Protein AF-A0A6D1PYV7-F1 (afdb_monomer_lite)

Structure (mmCIF, N/CA/C/O backbone):
data_AF-A0A6D1PYV7-F1
#
_entry.id   AF-A0A6D1PYV7-F1
#
loop_
_atom_site.group_PDB
_atom_site.id
_atom_site.type_symbol
_atom_site.label_atom_id
_atom_site.label_alt_id
_atom_site.label_comp_id
_atom_site.label_asym_id
_atom_site.label_entity_id
_atom_site.label_seq_id
_atom_site.pdbx_PDB_ins_code
_atom_site.Cartn_x
_atom_site.Cartn_y
_atom_site.Cartn_z
_atom_site.occupancy
_atom_site.B_iso_or_equiv
_atom_site.auth_seq_id
_atom_site.auth_comp_id
_atom_site.auth_asym_id
_atom_site.auth_atom_id
_atom_site.pdbx_PDB_model_num
ATOM 1 N N . ASN A 1 1 ? -12.951 8.927 12.258 1.00 69.62 1 ASN A N 1
ATOM 2 C CA . ASN A 1 1 ? -12.348 8.996 10.903 1.00 69.62 1 ASN A CA 1
ATOM 3 C C . ASN A 1 1 ? -11.012 9.719 10.896 1.00 69.62 1 ASN A C 1
ATOM 5 O O . ASN A 1 1 ? -10.090 9.164 10.317 1.00 69.62 1 ASN A O 1
ATOM 9 N N . LEU A 1 2 ? -10.877 10.864 11.581 1.00 79.19 2 LEU A N 1
ATOM 10 C CA . LEU A 1 2 ? -9.608 11.596 11.689 1.00 79.19 2 LEU A CA 1
ATOM 11 C C . LEU A 1 2 ? -8.438 10.719 12.181 1.00 79.19 2 LEU A C 1
ATOM 13 O O . LEU A 1 2 ? -7.394 10.691 11.543 1.00 79.19 2 LEU A O 1
ATOM 17 N N . ASP A 1 3 ? -8.637 9.910 13.226 1.00 90.19 3 ASP A N 1
ATOM 18 C CA . ASP A 1 3 ? -7.574 9.032 13.749 1.00 90.19 3 ASP A CA 1
ATOM 19 C C . ASP A 1 3 ? -7.070 8.007 12.726 1.00 90.19 3 ASP A C 1
ATOM 21 O O . ASP A 1 3 ? -5.877 7.719 12.666 1.00 90.19 3 ASP A O 1
ATOM 25 N N . ARG A 1 4 ? -7.966 7.478 11.879 1.00 93.56 4 ARG A N 1
ATOM 26 C CA . ARG A 1 4 ? -7.588 6.539 10.811 1.00 93.56 4 ARG A CA 1
ATOM 27 C C . ARG A 1 4 ? -6.758 7.235 9.743 1.00 93.56 4 ARG A C 1
ATOM 29 O O . ARG A 1 4 ? -5.776 6.675 9.277 1.00 93.56 4 ARG A O 1
ATOM 36 N N . GLU A 1 5 ? -7.126 8.456 9.378 1.00 94.81 5 GLU A N 1
ATOM 37 C CA . GLU A 1 5 ? -6.372 9.258 8.417 1.00 94.81 5 GLU A CA 1
ATOM 38 C C . GLU A 1 5 ? -4.977 9.610 8.948 1.00 94.81 5 GLU A C 1
ATOM 40 O O . GLU A 1 5 ? -3.978 9.433 8.248 1.00 94.81 5 GLU A O 1
ATOM 45 N N . ILE A 1 6 ? -4.889 10.006 10.222 1.00 94.94 6 ILE A N 1
ATOM 46 C CA . ILE A 1 6 ? -3.615 10.241 10.912 1.00 94.94 6 ILE A CA 1
ATOM 47 C C . ILE A 1 6 ? -2.780 8.957 10.943 1.00 94.94 6 ILE A C 1
ATOM 49 O O . ILE A 1 6 ? -1.589 9.001 10.644 1.00 94.94 6 ILE A O 1
ATOM 53 N N . TYR A 1 7 ? -3.384 7.808 11.250 1.00 95.44 7 TYR A N 1
ATOM 54 C CA . TYR A 1 7 ? -2.684 6.526 11.238 1.00 95.44 7 TYR A CA 1
ATOM 55 C C . TYR A 1 7 ? -2.119 6.199 9.848 1.00 95.44 7 TYR A C 1
ATOM 57 O O . TYR A 1 7 ? -0.911 6.013 9.709 1.00 95.44 7 TYR A O 1
ATOM 65 N N . LEU A 1 8 ? -2.964 6.219 8.812 1.00 96.81 8 LEU A N 1
ATOM 66 C CA . LEU A 1 8 ? -2.571 5.914 7.433 1.00 96.81 8 LEU A CA 1
ATOM 67 C C . LEU A 1 8 ? -1.486 6.869 6.918 1.00 96.81 8 LEU A C 1
ATOM 69 O O . LEU A 1 8 ? -0.508 6.434 6.312 1.00 96.81 8 LEU A O 1
ATOM 73 N N . SER A 1 9 ? -1.596 8.167 7.216 1.00 95.81 9 SER A N 1
ATOM 74 C CA . SER A 1 9 ? -0.576 9.149 6.826 1.00 95.81 9 SER A CA 1
ATOM 75 C C . SER A 1 9 ? 0.790 8.895 7.481 1.00 95.81 9 SER A C 1
ATOM 77 O O . SER A 1 9 ? 1.820 9.246 6.896 1.00 95.81 9 SER A O 1
ATOM 79 N N . ARG A 1 10 ? 0.824 8.227 8.643 1.00 95.00 10 ARG A N 1
ATOM 80 C CA . ARG A 1 10 ? 2.047 7.845 9.368 1.00 95.00 10 ARG A CA 1
ATOM 81 C C . ARG A 1 10 ? 2.614 6.485 8.960 1.00 95.00 10 ARG A C 1
ATOM 83 O O . ARG A 1 10 ? 3.786 6.232 9.232 1.00 95.00 10 ARG A O 1
ATOM 90 N N . CYS A 1 11 ? 1.851 5.628 8.281 1.00 95.94 11 CYS A N 1
ATOM 91 C CA . CYS A 1 11 ? 2.371 4.369 7.748 1.00 95.94 11 CYS A CA 1
ATOM 92 C C . CYS A 1 11 ? 3.508 4.638 6.745 1.00 95.94 11 CYS A C 1
ATOM 94 O O . CYS A 1 11 ? 3.403 5.519 5.886 1.00 95.94 11 CYS A O 1
ATOM 96 N N . LEU A 1 12 ? 4.606 3.887 6.864 1.00 93.69 12 LEU A N 1
ATOM 97 C CA . LEU A 1 12 ? 5.808 4.043 6.028 1.00 93.69 12 LEU A CA 1
ATOM 98 C C . LEU A 1 12 ? 5.903 3.014 4.896 1.00 93.69 12 LEU A C 1
ATOM 100 O O . LEU A 1 12 ? 6.667 3.202 3.959 1.00 93.69 12 LEU A O 1
ATOM 104 N N . SER A 1 13 ? 5.140 1.933 4.998 1.00 94.75 13 SER A N 1
ATOM 105 C CA . SER A 1 13 ? 5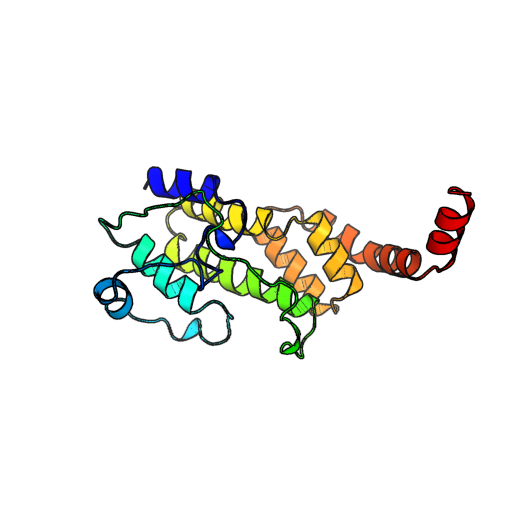.171 0.781 4.103 1.00 94.75 13 SER A CA 1
ATOM 106 C C . SER A 1 13 ? 3.801 0.116 4.108 1.00 94.75 13 SER A C 1
ATOM 108 O O . SER A 1 13 ? 3.008 0.330 5.037 1.00 94.75 13 SER A O 1
ATOM 110 N N . ILE A 1 14 ? 3.538 -0.762 3.139 1.00 95.56 14 ILE A N 1
ATOM 111 C CA . ILE A 1 14 ? 2.311 -1.575 3.167 1.00 95.56 14 ILE A CA 1
ATOM 112 C C . ILE A 1 14 ? 2.266 -2.510 4.391 1.00 95.56 14 ILE A C 1
ATOM 114 O O . ILE A 1 14 ? 1.217 -3.048 4.748 1.00 95.56 14 ILE A O 1
ATOM 118 N N . GLY A 1 15 ? 3.392 -2.706 5.089 1.00 93.38 15 GLY A N 1
ATOM 119 C CA . GLY A 1 15 ? 3.456 -3.374 6.396 1.00 93.38 15 GLY A CA 1
ATOM 120 C C . GLY A 1 15 ? 2.593 -2.684 7.451 1.00 93.38 15 GLY A C 1
ATOM 121 O O . GLY A 1 15 ? 1.893 -3.351 8.208 1.00 93.38 15 GLY A O 1
ATOM 122 N N . GLY A 1 16 ? 2.562 -1.348 7.434 1.00 93.69 16 GLY A N 1
ATOM 123 C CA . GLY A 1 16 ? 1.715 -0.537 8.314 1.00 93.69 16 GLY A CA 1
ATOM 124 C C . GLY A 1 16 ? 0.221 -0.619 7.993 1.00 93.69 16 GLY A C 1
ATOM 125 O O . GLY A 1 16 ? -0.589 -0.125 8.759 1.00 93.69 16 GLY A O 1
ATOM 126 N N . VAL A 1 17 ? -0.149 -1.251 6.883 1.00 96.38 17 VAL A N 1
ATOM 127 C CA . VAL A 1 17 ? -1.535 -1.564 6.506 1.00 96.38 17 VAL A CA 1
ATOM 128 C C . VAL A 1 17 ? -1.681 -3.073 6.325 1.00 96.38 17 VAL A C 1
ATOM 130 O O . VAL A 1 17 ? -2.229 -3.568 5.343 1.00 96.38 17 VAL A O 1
ATOM 133 N N . PHE A 1 18 ? -1.142 -3.797 7.308 1.00 95.94 18 PHE A N 1
ATOM 134 C CA . PHE A 1 18 ? -1.401 -5.209 7.588 1.00 95.94 18 PHE A CA 1
ATOM 135 C C . PHE A 1 18 ? -0.904 -6.219 6.540 1.00 95.94 18 PHE A C 1
ATOM 137 O O . PHE A 1 18 ? -1.298 -7.381 6.588 1.00 95.94 18 PHE A O 1
ATOM 144 N N . SER A 1 19 ? -0.002 -5.837 5.624 1.00 94.44 19 SER A N 1
ATOM 145 C CA . SER A 1 19 ? 0.564 -6.799 4.654 1.00 94.44 19 SER A CA 1
ATOM 146 C C . SER A 1 19 ? 1.380 -7.919 5.302 1.00 94.44 19 SER A C 1
ATOM 148 O O . SER A 1 19 ? 1.404 -9.030 4.773 1.00 94.44 19 SER A O 1
ATOM 150 N N . TYR A 1 20 ? 2.032 -7.661 6.439 1.00 91.94 20 TYR A N 1
ATOM 151 C CA . TYR A 1 20 ? 2.881 -8.639 7.112 1.00 91.94 20 TYR A CA 1
ATOM 152 C C . TYR A 1 20 ? 2.098 -9.404 8.181 1.00 91.94 20 TYR A C 1
ATOM 154 O O . TYR A 1 20 ? 1.932 -8.934 9.303 1.00 91.94 20 TYR A O 1
ATOM 162 N N . LEU A 1 21 ? 1.616 -10.597 7.820 1.00 89.69 21 LEU A N 1
ATOM 163 C CA . LEU A 1 21 ? 0.715 -11.399 8.654 1.00 89.69 21 LEU A CA 1
ATOM 164 C C . LEU A 1 21 ? 1.310 -11.740 10.032 1.00 89.69 21 LEU A C 1
ATOM 166 O O . LEU A 1 21 ? 0.603 -11.702 11.034 1.00 89.69 21 LEU A O 1
ATOM 170 N N . SER A 1 22 ? 2.614 -12.016 10.099 1.00 89.06 22 SER A N 1
ATOM 171 C CA . SER A 1 22 ? 3.280 -12.488 11.321 1.00 89.06 22 SER A CA 1
ATOM 172 C C . SER A 1 22 ? 3.387 -11.445 12.439 1.00 89.06 22 SER A C 1
ATOM 174 O O . SER A 1 22 ? 3.790 -11.798 13.543 1.00 89.06 22 SER A O 1
ATOM 176 N N . SER A 1 23 ? 3.066 -10.171 12.186 1.00 90.44 23 SER A N 1
ATOM 177 C CA . SER A 1 23 ? 3.068 -9.113 13.211 1.00 90.44 23 SER A CA 1
ATOM 178 C C . SER A 1 23 ? 1.671 -8.710 13.689 1.00 90.44 23 SER A C 1
ATOM 180 O O . SER A 1 23 ? 1.533 -7.691 14.364 1.00 90.44 23 SER A O 1
ATOM 182 N N . LEU A 1 24 ? 0.626 -9.445 13.300 1.00 94.19 24 LEU A N 1
ATOM 183 C CA . LEU A 1 24 ? -0.762 -9.071 13.558 1.00 94.19 24 LEU A CA 1
ATOM 184 C C . LEU A 1 24 ? -1.364 -9.912 14.678 1.00 94.19 24 LEU A C 1
ATOM 186 O O . LEU A 1 24 ? -1.228 -11.131 14.708 1.00 94.19 24 LEU A O 1
ATOM 190 N N . ILE A 1 25 ? -2.082 -9.240 15.574 1.00 95.19 25 ILE A N 1
ATOM 191 C CA . ILE A 1 25 ? -2.908 -9.869 16.601 1.00 95.19 25 ILE A CA 1
ATOM 192 C C . ILE A 1 25 ? -4.308 -9.288 16.454 1.00 95.19 25 ILE A C 1
ATOM 194 O O . ILE A 1 25 ? -4.495 -8.072 16.446 1.00 95.19 25 ILE A O 1
ATOM 198 N N . VAL A 1 26 ? -5.295 -10.166 16.325 1.00 96.12 26 VAL A N 1
ATOM 199 C CA . VAL A 1 26 ? -6.697 -9.808 16.122 1.00 96.12 26 VAL A CA 1
ATOM 200 C C . VAL A 1 26 ? -7.568 -10.739 16.949 1.00 96.12 26 VAL A C 1
ATOM 202 O O . VAL A 1 26 ? -7.256 -11.916 17.125 1.00 96.12 26 VAL A O 1
ATOM 205 N N . LYS A 1 27 ? -8.669 -10.212 17.485 1.00 96.69 27 LYS A N 1
ATOM 206 C CA . LYS A 1 27 ? -9.654 -11.044 18.176 1.00 96.69 27 LYS A CA 1
ATOM 207 C C . LYS A 1 27 ? -10.301 -11.990 17.165 1.00 96.69 27 LYS A C 1
ATOM 209 O O . LYS A 1 27 ? -10.856 -11.520 16.174 1.00 96.69 27 LYS A O 1
ATOM 214 N N . LYS A 1 28 ? -10.285 -13.297 17.446 1.00 96.75 28 LYS A N 1
ATOM 215 C CA . LYS A 1 28 ? -10.864 -14.332 16.571 1.00 96.75 28 LYS A CA 1
ATOM 216 C C . LYS A 1 28 ? -12.316 -14.029 16.190 1.00 96.75 28 LYS A C 1
ATOM 218 O O . LYS A 1 28 ? -12.650 -14.060 15.018 1.00 96.75 28 LYS A O 1
ATOM 223 N N . GLU A 1 29 ? -13.139 -13.624 17.156 1.00 97.00 29 GLU A N 1
ATOM 224 C CA . GLU A 1 29 ? -14.543 -13.244 16.924 1.00 97.00 29 GLU A CA 1
ATOM 225 C C . GLU A 1 29 ? -14.712 -12.133 15.872 1.00 97.00 29 GLU A C 1
ATOM 227 O O . GLU A 1 29 ? -15.683 -12.126 15.128 1.00 97.00 29 GLU A O 1
ATOM 232 N N . ARG A 1 30 ? -13.760 -11.191 15.788 1.00 96.56 30 ARG A N 1
ATOM 233 C CA . ARG A 1 30 ? -13.796 -10.093 14.814 1.00 96.56 30 ARG A CA 1
ATOM 234 C C . ARG A 1 30 ? -13.326 -10.545 13.444 1.00 96.56 30 ARG A C 1
ATOM 236 O O . ARG A 1 30 ? -13.837 -10.036 12.460 1.00 96.56 30 ARG A O 1
ATOM 243 N N . TRP A 1 31 ? -12.364 -11.462 13.399 1.00 96.44 31 TRP A N 1
ATOM 244 C CA . TRP A 1 31 ? -11.890 -12.071 12.162 1.00 96.44 31 TRP A CA 1
ATOM 245 C C . TRP A 1 31 ? -12.982 -12.930 11.520 1.00 96.44 31 TRP A C 1
ATOM 247 O O . TRP A 1 31 ? -13.305 -12.733 10.354 1.00 96.44 31 TRP A O 1
ATOM 257 N N . ASP A 1 32 ? -13.594 -13.821 12.302 1.00 96.81 32 ASP A N 1
ATOM 258 C CA . ASP A 1 32 ? -14.626 -14.754 11.833 1.00 96.81 32 ASP A CA 1
ATOM 259 C C . ASP A 1 32 ? -15.933 -14.049 11.436 1.00 96.81 32 ASP A C 1
ATOM 261 O O . ASP A 1 32 ? -16.723 -14.597 10.675 1.00 96.81 32 ASP A O 1
ATOM 265 N N . ALA A 1 33 ? -16.172 -12.835 11.943 1.00 96.56 33 ALA A N 1
ATOM 266 C CA . ALA A 1 33 ? -17.343 -12.032 11.598 1.00 96.56 33 ALA A CA 1
ATOM 267 C C . ALA A 1 33 ? -17.227 -11.305 10.245 1.00 96.56 33 ALA A C 1
ATOM 269 O O . ALA A 1 33 ? -18.201 -10.688 9.811 1.00 96.56 33 ALA A O 1
ATOM 270 N N . ILE A 1 34 ? -16.057 -11.313 9.596 1.00 97.44 34 ILE A N 1
ATOM 271 C CA . ILE A 1 34 ? -15.886 -10.677 8.287 1.00 97.44 34 ILE A CA 1
ATOM 272 C C . ILE A 1 34 ? -16.398 -11.607 7.190 1.00 97.44 34 ILE A C 1
ATOM 274 O O . ILE A 1 34 ? -15.887 -12.712 7.021 1.00 97.44 34 ILE A O 1
ATOM 278 N N . ASP A 1 35 ? -17.346 -11.115 6.395 1.00 96.75 35 ASP A N 1
ATOM 279 C CA . ASP A 1 35 ? -17.722 -11.763 5.142 1.00 96.75 35 ASP A CA 1
ATOM 280 C C . ASP A 1 35 ? -16.605 -11.575 4.107 1.00 96.75 35 ASP A C 1
ATOM 282 O O . ASP A 1 35 ? -16.219 -10.448 3.772 1.00 96.75 35 ASP A O 1
ATOM 286 N N . PHE A 1 36 ? -16.016 -12.681 3.659 1.00 97.19 36 PHE A N 1
ATOM 287 C CA . PHE A 1 36 ? -14.823 -12.646 2.826 1.00 97.19 36 PHE A CA 1
ATOM 288 C C . PHE A 1 36 ? -15.172 -12.466 1.346 1.00 97.19 36 PHE A C 1
ATOM 290 O O . PHE A 1 36 ? -15.786 -13.334 0.727 1.00 97.19 36 PHE A O 1
ATOM 297 N N . ASP A 1 37 ? -14.683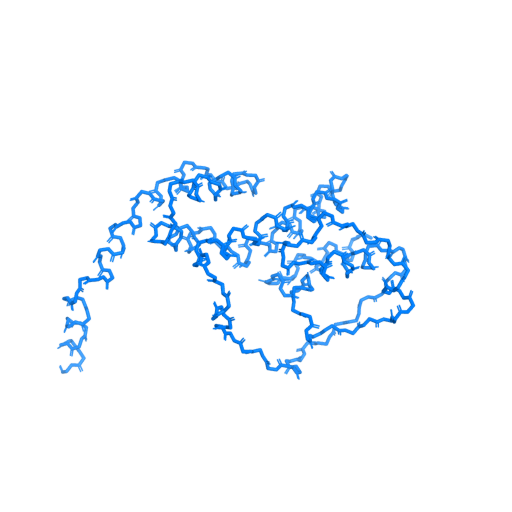 -11.383 0.740 1.00 96.81 37 ASP A N 1
ATOM 298 C CA . ASP A 1 37 ? -14.768 -11.186 -0.705 1.00 96.81 37 ASP A CA 1
ATOM 299 C C . ASP A 1 37 ? -13.774 -12.114 -1.429 1.00 96.81 37 ASP A C 1
ATOM 301 O O . ASP A 1 37 ? -12.562 -11.874 -1.485 1.00 96.81 37 ASP A O 1
ATOM 305 N N . ALA A 1 38 ? -14.315 -13.174 -2.035 1.00 96.75 38 ALA A N 1
ATOM 306 C CA . ALA A 1 38 ? -13.555 -14.169 -2.785 1.00 96.75 38 ALA A CA 1
ATOM 307 C C . ALA A 1 38 ? -12.739 -13.581 -3.953 1.00 96.75 38 ALA A C 1
ATOM 309 O O . ALA A 1 38 ? -11.777 -14.212 -4.396 1.00 96.75 38 ALA A O 1
ATOM 310 N N . SER A 1 39 ? -13.039 -12.364 -4.425 1.00 96.38 39 SER A N 1
ATOM 311 C CA . SER A 1 39 ? -12.237 -11.690 -5.455 1.00 96.38 39 SER A CA 1
ATOM 312 C C . SER A 1 39 ? -10.822 -11.313 -4.990 1.00 96.38 39 SER A C 1
ATOM 314 O O . SER A 1 39 ? -9.967 -10.993 -5.817 1.00 96.38 39 SER A O 1
ATOM 316 N N . TYR A 1 40 ? -10.532 -11.395 -3.686 1.00 95.44 40 TYR A N 1
ATOM 317 C CA . TYR A 1 40 ? -9.180 -11.234 -3.146 1.00 95.44 40 TYR A CA 1
ATOM 318 C C . TYR A 1 40 ? -8.324 -12.505 -3.203 1.00 95.44 40 TYR A C 1
ATOM 320 O O . TYR A 1 40 ? -7.112 -12.440 -2.957 1.00 95.44 40 TYR A O 1
ATOM 328 N N . ILE A 1 41 ? -8.897 -13.656 -3.558 1.00 93.75 41 ILE A N 1
ATOM 329 C CA . ILE A 1 41 ? -8.126 -14.881 -3.787 1.00 93.75 41 ILE A CA 1
ATOM 330 C C . ILE A 1 41 ? -7.166 -14.654 -4.965 1.00 93.75 41 ILE A C 1
ATOM 332 O O . ILE A 1 41 ? -7.544 -14.157 -6.021 1.00 93.75 41 ILE A O 1
ATOM 336 N N . GLY A 1 42 ? -5.889 -14.999 -4.775 1.00 87.31 42 GLY A N 1
ATOM 337 C CA . GLY A 1 42 ? -4.847 -14.823 -5.796 1.00 87.31 42 GLY A CA 1
ATOM 338 C C . GLY A 1 42 ? -4.223 -13.423 -5.860 1.00 87.31 42 GLY A C 1
ATOM 339 O O . GLY A 1 42 ? -3.300 -13.211 -6.643 1.00 87.31 42 GLY A O 1
ATOM 340 N N . THR A 1 43 ? -4.658 -12.485 -5.011 1.00 89.94 43 THR A N 1
ATOM 341 C CA . THR A 1 43 ? -4.040 -11.148 -4.893 1.00 89.94 43 THR A CA 1
ATOM 342 C C . THR A 1 43 ? -2.780 -11.123 -4.026 1.00 89.94 43 THR A C 1
ATOM 344 O O . THR A 1 43 ? -2.159 -10.076 -3.906 1.00 89.94 43 THR A O 1
ATOM 347 N N . SER A 1 44 ? -2.424 -12.237 -3.378 1.00 91.44 44 SER A N 1
ATOM 348 C CA . SER A 1 44 ? -1.418 -12.319 -2.299 1.00 91.44 44 SER A CA 1
ATOM 349 C C . SER A 1 44 ? -1.760 -11.534 -1.023 1.00 91.44 44 SER A C 1
ATOM 351 O O . SER A 1 44 ? -1.003 -11.592 -0.056 1.00 91.44 44 SER A O 1
ATOM 353 N N . TYR A 1 45 ? -2.911 -10.854 -0.983 1.00 95.31 45 TYR A N 1
ATOM 354 C CA . TYR A 1 45 ? -3.346 -10.026 0.143 1.00 95.31 45 TYR A CA 1
ATOM 355 C C . TYR A 1 45 ? -4.770 -10.330 0.667 1.00 95.31 45 TYR A C 1
ATOM 357 O O . TYR A 1 45 ? -5.448 -9.403 1.118 1.00 95.31 45 TYR A O 1
ATOM 365 N N . PRO A 1 46 ? -5.256 -11.593 0.681 1.00 95.94 46 PRO A N 1
ATOM 366 C CA . PRO A 1 46 ? -6.587 -11.895 1.216 1.00 95.94 46 PRO A CA 1
ATOM 367 C C . PRO A 1 46 ? -6.705 -11.581 2.716 1.00 95.94 46 PRO A C 1
ATOM 369 O O . PRO A 1 46 ? -7.734 -11.086 3.167 1.00 95.94 46 PRO A O 1
ATOM 372 N N . HIS A 1 47 ? -5.637 -11.775 3.496 1.00 96.44 47 HIS A N 1
ATOM 373 C CA . HIS A 1 47 ? -5.615 -11.412 4.918 1.00 96.44 47 HIS A CA 1
ATOM 374 C C . HIS A 1 47 ? -5.682 -9.900 5.140 1.00 96.44 47 HIS A C 1
ATOM 376 O O . HIS A 1 47 ? -6.265 -9.454 6.125 1.00 96.44 47 HIS A O 1
ATOM 382 N N . VAL A 1 48 ? -5.122 -9.100 4.226 1.00 97.56 48 VAL A N 1
ATOM 383 C CA . VAL A 1 48 ? -5.186 -7.635 4.317 1.00 97.56 48 VAL A CA 1
ATOM 384 C C . VAL A 1 48 ? -6.621 -7.162 4.167 1.00 97.56 48 VAL A C 1
ATOM 386 O O . VAL A 1 48 ? -7.040 -6.297 4.927 1.00 97.56 48 VAL A O 1
ATOM 389 N N . PHE A 1 49 ? -7.392 -7.749 3.246 1.00 98.06 49 PHE A N 1
ATOM 390 C CA . PHE A 1 49 ? -8.816 -7.443 3.118 1.00 98.06 49 PHE A CA 1
ATOM 391 C C . PHE A 1 49 ? -9.564 -7.678 4.437 1.00 98.06 49 PHE A C 1
ATOM 393 O O . PHE A 1 49 ? -10.285 -6.792 4.899 1.00 98.06 49 PHE A O 1
ATOM 400 N N . ILE A 1 50 ? -9.342 -8.827 5.083 1.00 97.62 50 ILE A N 1
ATOM 401 C CA . ILE A 1 50 ? -9.987 -9.153 6.363 1.00 97.62 50 ILE A CA 1
ATOM 402 C C . ILE A 1 50 ? -9.591 -8.129 7.432 1.00 97.62 50 ILE A C 1
ATOM 404 O O . ILE A 1 50 ? -10.449 -7.521 8.070 1.00 97.62 50 ILE A O 1
ATOM 408 N N . MET A 1 51 ? -8.293 -7.860 7.581 1.00 97.62 51 MET A N 1
ATOM 409 C CA . MET A 1 51 ? -7.785 -6.917 8.581 1.00 97.62 51 MET A CA 1
ATOM 410 C C . MET A 1 51 ? -8.260 -5.484 8.345 1.00 97.62 51 MET A C 1
ATOM 412 O O . MET A 1 51 ? -8.611 -4.789 9.297 1.00 97.62 51 MET A O 1
ATOM 416 N N . MET A 1 52 ? -8.325 -5.043 7.088 1.00 97.56 52 MET A N 1
ATOM 417 C CA . MET A 1 52 ? -8.875 -3.737 6.731 1.00 97.56 52 MET A CA 1
ATOM 418 C C . MET A 1 52 ? -10.386 -3.673 6.983 1.00 97.56 52 MET A C 1
ATOM 420 O O . MET A 1 52 ? -10.874 -2.637 7.432 1.00 97.56 52 MET A O 1
ATOM 424 N N . SER A 1 53 ? -11.124 -4.766 6.782 1.00 97.56 53 SER A N 1
ATOM 425 C CA . SER A 1 53 ? -12.552 -4.848 7.127 1.00 97.56 53 SER A CA 1
ATOM 426 C C . SER A 1 53 ? -12.770 -4.705 8.635 1.00 97.56 53 SER A C 1
ATOM 428 O O . SER A 1 53 ? -13.580 -3.884 9.077 1.00 97.56 53 SER A O 1
ATOM 430 N N . VAL A 1 54 ? -11.967 -5.406 9.445 1.00 97.12 54 VAL A N 1
ATOM 431 C CA . VAL A 1 54 ? -11.965 -5.245 10.908 1.00 97.12 54 VAL A CA 1
ATOM 432 C C . VAL A 1 54 ? -11.614 -3.804 11.289 1.00 97.12 54 VAL A C 1
ATOM 434 O O . VAL A 1 54 ? -12.359 -3.164 12.029 1.00 97.12 54 VAL A O 1
ATOM 437 N N . PHE A 1 55 ? -10.528 -3.253 10.738 1.00 96.19 55 PHE A N 1
ATOM 438 C CA . PHE A 1 55 ? -10.053 -1.895 11.029 1.00 96.19 55 PHE A CA 1
ATOM 439 C C . PHE A 1 55 ? -11.096 -0.811 10.724 1.00 96.19 55 PHE A C 1
ATOM 441 O O . PHE A 1 55 ? -11.207 0.182 11.455 1.00 96.19 55 PHE A O 1
ATOM 448 N N . ASN A 1 56 ? -11.882 -0.993 9.661 1.00 95.12 56 ASN A N 1
ATOM 449 C CA . ASN A 1 56 ? -12.925 -0.054 9.255 1.00 95.12 56 ASN A CA 1
ATOM 450 C C . ASN A 1 56 ? -14.260 -0.250 9.994 1.00 95.12 56 ASN A C 1
ATOM 452 O O . ASN A 1 56 ? -15.124 0.625 9.912 1.00 95.12 56 ASN A O 1
ATOM 456 N N . THR A 1 57 ? -14.416 -1.313 10.787 1.00 94.56 57 THR A N 1
ATOM 457 C CA . THR A 1 57 ? -15.617 -1.531 11.606 1.00 94.56 57 THR A CA 1
ATOM 458 C C . THR A 1 57 ? -15.760 -0.432 12.680 1.00 94.56 57 THR A C 1
ATOM 460 O O . THR A 1 57 ? -14.760 -0.021 13.289 1.00 94.56 57 THR A O 1
ATOM 463 N N . PRO A 1 58 ? -16.974 0.088 12.948 1.00 91.38 58 PRO A N 1
ATOM 464 C CA . PRO A 1 58 ? -17.210 1.028 14.044 1.00 91.38 58 PRO A CA 1
ATOM 465 C C . PRO A 1 58 ? -16.738 0.485 15.402 1.00 91.38 58 PRO A C 1
ATOM 467 O O . PRO A 1 58 ? -16.910 -0.693 15.713 1.00 91.38 58 PRO A O 1
ATOM 470 N N . GLY A 1 59 ? -16.112 1.345 16.210 1.00 90.50 59 GLY A N 1
ATOM 471 C CA . GLY A 1 59 ? -15.588 0.968 17.528 1.00 90.50 59 GLY A CA 1
ATOM 472 C C . GLY A 1 59 ? -14.337 0.079 17.506 1.00 90.50 59 GLY A C 1
ATOM 473 O O . GLY A 1 59 ? -13.902 -0.367 18.564 1.00 90.50 59 GLY A O 1
ATOM 474 N N . CYS A 1 60 ? -13.741 -0.190 16.337 1.00 93.75 60 CYS A N 1
ATOM 475 C CA . CYS A 1 60 ? -12.444 -0.857 16.277 1.00 93.75 60 CYS A CA 1
ATOM 476 C C . CYS A 1 60 ? -11.360 0.029 16.910 1.00 93.75 60 CYS A C 1
ATOM 478 O O . CYS A 1 60 ? -11.172 1.176 16.500 1.00 93.75 60 CYS A O 1
ATOM 480 N N . LEU A 1 61 ? -10.616 -0.531 17.864 1.00 93.50 61 LEU A N 1
ATOM 481 C CA . LEU A 1 61 ? -9.437 0.088 18.461 1.00 93.50 61 LEU A CA 1
ATOM 482 C C . LEU A 1 61 ? -8.185 -0.598 17.922 1.00 93.50 61 LEU A C 1
ATOM 484 O O . LEU A 1 61 ? -8.078 -1.824 17.956 1.00 93.50 61 LEU A O 1
ATOM 488 N N . LEU A 1 62 ? -7.241 0.200 17.428 1.00 94.06 62 LEU A N 1
ATOM 489 C CA . LEU A 1 62 ? -5.951 -0.283 16.959 1.00 94.06 62 LEU A CA 1
ATOM 490 C C . LEU A 1 62 ? -4.881 0.029 18.004 1.00 94.06 62 LEU A C 1
ATOM 492 O O . LEU A 1 62 ? -4.604 1.192 18.289 1.00 94.06 62 LEU A O 1
ATOM 496 N N . HIS A 1 63 ? -4.251 -1.017 18.529 1.00 93.44 63 HIS A N 1
ATOM 497 C CA . HIS A 1 63 ? -3.098 -0.896 19.413 1.00 93.44 63 HIS A CA 1
ATOM 498 C C . HIS A 1 63 ? -1.824 -1.171 18.617 1.00 93.44 63 HIS A C 1
ATOM 500 O O . HIS A 1 63 ? -1.710 -2.200 17.954 1.00 93.44 63 HIS A O 1
ATOM 506 N N . TYR A 1 64 ? -0.866 -0.248 18.682 1.00 91.00 64 TYR A N 1
ATOM 507 C CA . TYR A 1 64 ? 0.411 -0.350 17.982 1.00 91.00 64 TYR A CA 1
ATOM 508 C C . TYR A 1 64 ? 1.561 -0.459 18.981 1.00 91.00 64 TYR A C 1
ATOM 510 O O . TYR A 1 64 ? 1.695 0.371 19.879 1.00 91.00 64 TYR A O 1
ATOM 518 N N . ILE A 1 65 ? 2.410 -1.470 18.796 1.00 92.50 65 ILE A N 1
ATOM 519 C CA . ILE A 1 65 ? 3.651 -1.636 19.550 1.00 92.50 65 ILE A CA 1
ATOM 520 C C . ILE A 1 65 ? 4.803 -1.185 18.653 1.00 92.50 65 ILE A C 1
ATOM 522 O O . ILE A 1 65 ? 5.114 -1.835 17.660 1.00 92.50 65 ILE A O 1
ATOM 526 N N . SER A 1 66 ? 5.476 -0.095 19.023 1.00 90.75 66 SER A N 1
ATOM 527 C CA . SER A 1 66 ? 6.589 0.495 18.262 1.00 90.75 66 SER A CA 1
ATOM 528 C C . SER A 1 66 ? 7.927 -0.245 18.408 1.00 90.75 66 SER A C 1
ATOM 530 O O . SER A 1 66 ? 8.990 0.347 18.231 1.00 90.75 66 SER A O 1
ATOM 532 N N . LYS A 1 67 ? 7.891 -1.541 18.739 1.00 91.62 67 LYS A N 1
ATOM 533 C CA . LYS A 1 67 ? 9.077 -2.385 18.925 1.00 91.62 67 LYS A CA 1
ATOM 534 C C . LYS A 1 67 ? 9.128 -3.460 17.835 1.00 91.62 67 LYS A C 1
ATOM 536 O O . LYS A 1 67 ? 8.098 -4.075 17.558 1.00 91.62 67 LYS A O 1
ATOM 541 N N . PRO A 1 68 ? 10.301 -3.736 17.243 1.00 88.69 68 PRO A N 1
ATOM 542 C CA . PRO A 1 68 ? 10.459 -4.799 16.255 1.00 88.69 68 PRO A CA 1
ATOM 543 C C . PRO A 1 68 ? 10.463 -6.169 16.951 1.00 88.69 68 PRO A C 1
ATOM 545 O O . PRO A 1 68 ? 11.513 -6.734 17.233 1.00 88.69 68 PRO A O 1
ATOM 548 N N . LEU A 1 69 ? 9.277 -6.688 17.275 1.00 91.25 69 LEU A N 1
ATOM 549 C CA . LEU A 1 69 ? 9.129 -7.950 18.015 1.00 91.25 69 LEU A CA 1
ATOM 550 C C . LEU A 1 69 ? 9.322 -9.201 17.145 1.00 91.25 69 LEU A C 1
ATOM 552 O O . LEU A 1 69 ? 9.511 -10.291 17.674 1.00 91.25 69 LEU A O 1
ATOM 556 N N . VAL A 1 70 ? 9.256 -9.054 15.821 1.00 88.00 70 VAL A N 1
ATOM 557 C CA . VAL A 1 70 ? 9.336 -10.161 14.864 1.00 88.00 70 VAL A CA 1
ATOM 558 C C . VAL A 1 70 ? 10.404 -9.845 13.828 1.00 88.00 70 VAL A C 1
ATOM 560 O O . VAL A 1 70 ? 10.387 -8.779 13.213 1.00 88.00 70 VAL A O 1
ATOM 563 N N . ILE A 1 71 ? 11.317 -10.789 13.608 1.00 85.19 71 ILE A N 1
ATOM 564 C CA . ILE A 1 71 ? 12.322 -10.697 12.547 1.00 85.19 71 ILE A CA 1
ATOM 565 C C . ILE A 1 71 ? 11.665 -11.115 11.231 1.00 85.19 71 ILE A C 1
ATOM 567 O O . ILE A 1 71 ? 11.116 -12.210 11.119 1.00 85.19 71 ILE A O 1
ATOM 571 N N . CYS A 1 72 ? 11.725 -10.241 10.230 1.00 80.25 72 CYS A N 1
ATOM 572 C CA . CYS A 1 72 ? 11.271 -10.540 8.878 1.00 80.25 72 CYS A CA 1
ATOM 573 C C . CYS A 1 72 ? 12.448 -11.057 8.044 1.00 80.25 72 CYS A C 1
ATOM 575 O O . CYS A 1 72 ? 13.513 -10.437 8.015 1.00 80.25 72 CYS A O 1
ATOM 577 N N . ARG A 1 73 ? 12.261 -12.186 7.354 1.00 78.50 73 ARG A N 1
ATOM 578 C CA . ARG A 1 73 ? 13.207 -12.670 6.342 1.00 78.50 73 ARG A CA 1
ATOM 579 C C . ARG A 1 73 ? 12.710 -12.211 4.974 1.00 78.50 73 ARG A C 1
ATOM 581 O O . ARG A 1 73 ? 11.647 -12.642 4.533 1.00 78.50 73 ARG A O 1
ATOM 588 N N . GLY A 1 74 ? 13.466 -11.316 4.342 1.00 67.75 74 GLY A N 1
ATOM 589 C CA . GLY A 1 74 ? 13.245 -10.930 2.948 1.00 67.75 74 GLY A CA 1
ATOM 590 C C . GLY A 1 74 ? 13.600 -12.056 1.971 1.00 67.75 74 GLY A C 1
ATOM 591 O O . GLY A 1 74 ? 14.094 -13.106 2.377 1.00 67.75 74 GLY A O 1
ATOM 592 N N . ASP A 1 75 ? 13.350 -11.815 0.683 1.00 62.44 75 ASP A N 1
ATOM 593 C CA . ASP A 1 75 ? 13.783 -12.664 -0.440 1.00 62.44 75 ASP A CA 1
ATOM 594 C C . ASP A 1 75 ? 13.214 -14.094 -0.473 1.00 62.44 75 ASP A C 1
ATOM 596 O O . ASP A 1 75 ? 13.739 -14.966 -1.164 1.00 62.44 75 ASP A O 1
ATOM 6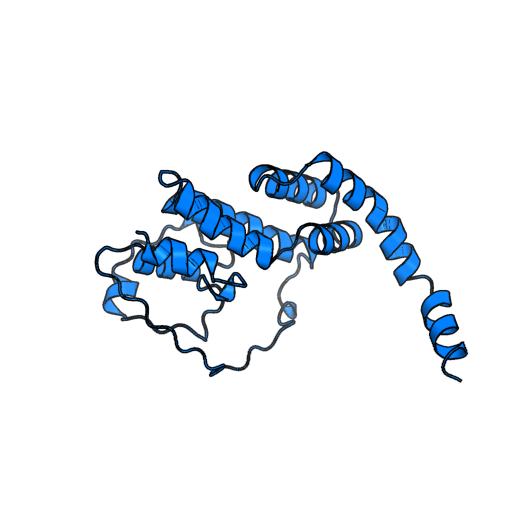00 N N . ASN A 1 76 ? 12.077 -14.336 0.187 1.00 60.19 76 ASN A N 1
ATOM 601 C CA . ASN A 1 76 ? 11.338 -15.602 0.075 1.00 60.19 76 ASN A CA 1
ATOM 602 C C . ASN A 1 76 ? 10.551 -15.736 -1.253 1.00 60.19 76 ASN A C 1
ATOM 604 O O . ASN A 1 76 ? 9.630 -16.544 -1.365 1.00 60.19 76 ASN A O 1
ATOM 608 N N . ASP A 1 77 ? 10.939 -14.969 -2.277 1.00 56.75 77 ASP A N 1
ATOM 609 C CA . ASP A 1 77 ? 10.378 -14.989 -3.636 1.00 56.75 77 ASP A CA 1
ATOM 610 C C . ASP A 1 77 ? 10.785 -16.256 -4.419 1.00 56.75 77 ASP A C 1
ATOM 612 O O . ASP A 1 77 ? 10.460 -16.404 -5.596 1.00 56.75 77 ASP A O 1
ATOM 616 N N . SER A 1 78 ? 11.454 -17.214 -3.767 1.00 50.09 78 SER A N 1
ATOM 617 C CA . SER A 1 78 ? 11.808 -18.535 -4.304 1.00 50.09 78 SER A CA 1
ATOM 618 C C . SER A 1 78 ? 10.604 -19.346 -4.808 1.00 50.09 78 SER A C 1
ATOM 620 O O . SER A 1 78 ? 10.785 -20.306 -5.555 1.00 50.09 78 SER A O 1
ATOM 622 N N . PHE A 1 79 ? 9.377 -18.940 -4.467 1.00 47.03 79 PHE A N 1
ATOM 623 C CA . PHE A 1 79 ? 8.134 -19.543 -4.956 1.00 47.03 79 PHE A CA 1
ATOM 624 C C . PHE A 1 79 ? 7.516 -18.828 -6.171 1.00 47.03 79 PHE A C 1
ATOM 626 O O . PHE A 1 79 ? 6.589 -19.361 -6.790 1.00 47.03 79 PHE A O 1
ATOM 633 N N . GLU A 1 80 ? 7.993 -17.640 -6.553 1.00 55.34 80 GLU A N 1
ATOM 634 C CA . GLU A 1 80 ? 7.318 -16.813 -7.554 1.00 55.34 80 GLU A CA 1
ATOM 635 C C . GLU A 1 80 ? 7.880 -17.025 -8.969 1.00 55.34 80 GLU A C 1
ATOM 637 O O . GLU A 1 80 ? 8.819 -16.377 -9.428 1.00 55.34 80 GLU A O 1
ATOM 642 N N . LYS A 1 81 ? 7.235 -17.923 -9.723 1.00 61.81 81 LYS A N 1
ATOM 643 C CA . LYS A 1 81 ? 7.603 -18.269 -11.112 1.00 61.81 81 LYS A CA 1
ATOM 644 C C . LYS A 1 81 ? 7.532 -17.098 -12.110 1.00 61.81 81 LYS A C 1
ATOM 646 O O . LYS A 1 81 ? 8.027 -17.231 -13.224 1.00 61.81 81 LYS A O 1
ATOM 651 N N . LYS A 1 82 ? 6.878 -15.983 -11.755 1.00 70.94 82 LYS A N 1
ATOM 652 C CA . LYS A 1 82 ? 6.575 -14.860 -12.669 1.00 70.94 82 LYS A CA 1
ATOM 653 C C . LYS A 1 82 ? 7.540 -13.671 -12.558 1.00 70.94 82 LYS A C 1
ATOM 655 O O . LYS A 1 82 ? 7.394 -12.707 -13.303 1.00 70.94 82 LYS A O 1
ATOM 660 N N . GLY A 1 83 ? 8.546 -13.756 -11.686 1.00 82.25 83 GLY A N 1
ATOM 661 C CA . GLY A 1 83 ? 9.646 -12.795 -11.618 1.00 82.25 83 GLY A CA 1
ATOM 662 C C . GLY A 1 83 ? 9.314 -11.449 -10.959 1.00 82.25 83 GLY A C 1
ATOM 663 O O . GLY A 1 83 ? 8.179 -11.126 -10.616 1.00 82.25 83 GLY A O 1
ATOM 664 N N . LYS A 1 84 ? 10.361 -10.631 -10.802 1.00 84.50 84 LYS A N 1
ATOM 665 C CA . LYS A 1 84 ? 10.361 -9.404 -9.987 1.00 84.50 84 LYS A CA 1
ATOM 666 C C . LYS A 1 84 ? 9.373 -8.324 -10.445 1.00 84.50 84 LYS A C 1
ATOM 668 O O . LYS A 1 84 ? 8.864 -7.576 -9.615 1.00 84.50 84 LYS A O 1
ATOM 673 N N . ALA A 1 85 ? 9.115 -8.213 -11.748 1.00 90.12 85 ALA A N 1
ATOM 674 C CA . ALA A 1 85 ? 8.177 -7.224 -12.275 1.00 90.12 85 ALA A CA 1
ATOM 675 C C . ALA A 1 85 ? 6.737 -7.540 -11.855 1.00 90.12 85 ALA A C 1
ATOM 677 O O . ALA A 1 85 ? 6.028 -6.664 -11.356 1.00 90.12 85 ALA A O 1
ATOM 678 N N . ARG A 1 86 ? 6.335 -8.813 -11.950 1.00 89.88 86 ARG A N 1
ATOM 679 C CA . ARG A 1 86 ? 5.010 -9.238 -11.506 1.00 89.88 86 ARG A CA 1
ATOM 680 C C . ARG A 1 86 ? 4.813 -9.016 -10.009 1.00 89.88 86 ARG A C 1
ATOM 682 O O . ARG A 1 86 ? 3.754 -8.517 -9.630 1.00 89.88 86 ARG A O 1
ATOM 689 N N . ARG A 1 87 ? 5.835 -9.282 -9.187 1.00 88.06 87 ARG A N 1
ATOM 690 C CA . ARG A 1 87 ? 5.796 -9.030 -7.738 1.00 88.06 87 ARG A CA 1
ATOM 691 C C . ARG A 1 87 ? 5.448 -7.586 -7.401 1.00 88.06 87 ARG A C 1
ATOM 693 O O . ARG A 1 87 ? 4.654 -7.346 -6.496 1.00 88.06 87 ARG A O 1
ATOM 700 N N . ILE A 1 88 ? 6.042 -6.639 -8.130 1.00 93.06 88 ILE A N 1
ATOM 701 C CA . ILE A 1 88 ? 5.774 -5.205 -7.979 1.00 93.06 88 ILE A CA 1
ATOM 702 C C . ILE A 1 88 ? 4.317 -4.905 -8.338 1.00 93.06 88 ILE A C 1
ATOM 704 O O . ILE A 1 88 ? 3.625 -4.240 -7.573 1.00 93.06 88 ILE A O 1
ATOM 708 N N . LEU A 1 89 ? 3.838 -5.405 -9.482 1.00 94.88 89 LEU A N 1
ATOM 709 C CA . LEU A 1 89 ? 2.474 -5.135 -9.949 1.00 94.88 89 LEU A CA 1
ATOM 710 C C . LEU A 1 89 ? 1.396 -5.705 -9.022 1.00 94.88 89 LEU A C 1
ATOM 712 O O . LEU A 1 89 ? 0.330 -5.104 -8.915 1.00 94.88 89 LEU A O 1
ATOM 716 N N . ILE A 1 90 ? 1.660 -6.825 -8.342 1.00 93.50 90 ILE A N 1
ATOM 717 C CA . ILE A 1 90 ? 0.721 -7.414 -7.376 1.00 93.50 90 ILE A CA 1
ATOM 718 C C . ILE A 1 90 ? 0.352 -6.410 -6.275 1.00 93.50 90 ILE A C 1
ATOM 720 O O . ILE A 1 90 ? -0.826 -6.302 -5.936 1.00 93.50 90 ILE A O 1
ATOM 724 N N . ASP A 1 91 ? 1.310 -5.617 -5.785 1.00 95.31 91 ASP A N 1
ATOM 725 C CA . ASP A 1 91 ? 1.031 -4.598 -4.767 1.00 95.31 91 ASP A CA 1
ATOM 726 C C . ASP A 1 91 ? 0.077 -3.534 -5.303 1.00 95.31 91 ASP A C 1
ATOM 728 O O . ASP A 1 91 ? -0.908 -3.206 -4.647 1.00 95.31 91 ASP A O 1
ATOM 732 N N . PHE A 1 92 ? 0.320 -3.032 -6.518 1.00 97.12 92 PHE A N 1
ATOM 733 C CA . PHE A 1 92 ? -0.557 -2.039 -7.138 1.00 97.12 92 PHE A CA 1
ATOM 734 C C . PHE A 1 92 ? -1.967 -2.580 -7.356 1.00 97.12 92 PHE A C 1
ATOM 736 O O . PHE A 1 92 ? -2.935 -1.907 -7.009 1.00 97.12 92 PHE A O 1
ATOM 743 N N . ILE A 1 93 ? -2.087 -3.795 -7.894 1.00 95.88 93 ILE A N 1
ATOM 744 C CA . ILE A 1 93 ? -3.380 -4.433 -8.160 1.00 95.88 93 ILE A CA 1
ATOM 745 C C . ILE A 1 93 ? -4.184 -4.557 -6.862 1.00 95.88 93 ILE A C 1
ATOM 747 O O . ILE A 1 93 ? -5.335 -4.121 -6.805 1.00 95.88 93 ILE A O 1
ATOM 751 N N . ALA A 1 94 ? -3.577 -5.110 -5.811 1.00 96.62 94 ALA A N 1
ATOM 752 C CA . ALA A 1 94 ? -4.270 -5.352 -4.554 1.00 96.62 94 ALA A CA 1
ATOM 753 C C . ALA A 1 94 ? -4.589 -4.054 -3.802 1.00 96.62 94 ALA A C 1
ATOM 755 O O . ALA A 1 94 ? -5.730 -3.846 -3.390 1.00 96.62 94 ALA A O 1
ATOM 756 N N . TYR A 1 95 ? -3.615 -3.154 -3.648 1.00 97.88 95 TYR A N 1
ATOM 757 C CA . TYR A 1 95 ? -3.791 -1.950 -2.835 1.00 97.88 95 TYR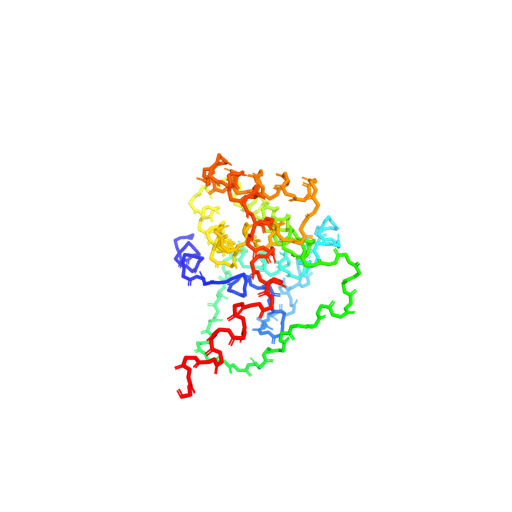 A CA 1
ATOM 758 C C . TYR A 1 95 ? -4.663 -0.890 -3.505 1.00 97.88 95 TYR A C 1
ATOM 760 O O . TYR A 1 95 ? -5.393 -0.194 -2.803 1.00 97.88 95 TYR A O 1
ATOM 768 N N . LEU A 1 96 ? -4.690 -0.803 -4.840 1.00 97.69 96 LEU A N 1
ATOM 769 C CA . LEU A 1 96 ? -5.664 0.056 -5.521 1.00 97.69 96 LEU A CA 1
ATOM 770 C C . LEU A 1 96 ? -7.088 -0.505 -5.418 1.00 97.69 96 LEU A C 1
ATOM 772 O O . LEU A 1 96 ? -8.028 0.274 -5.263 1.00 97.69 96 LEU A O 1
ATOM 776 N N . LYS A 1 97 ? -7.263 -1.836 -5.457 1.00 97.75 97 LYS A N 1
ATOM 777 C CA . LYS A 1 97 ? -8.567 -2.465 -5.188 1.00 97.75 97 LYS A CA 1
ATOM 778 C C . LYS A 1 97 ? -9.023 -2.178 -3.754 1.00 97.75 97 LYS A C 1
ATOM 780 O O . LYS A 1 97 ? -10.094 -1.611 -3.580 1.00 97.75 97 LYS A O 1
ATOM 785 N N . LEU A 1 98 ? -8.179 -2.438 -2.747 1.00 98.25 98 LEU A N 1
ATOM 786 C CA . LEU A 1 98 ? -8.453 -2.101 -1.337 1.00 98.25 98 LEU A CA 1
ATOM 787 C C . LEU A 1 98 ? -8.833 -0.620 -1.155 1.00 98.25 98 LEU A C 1
ATOM 789 O O . LEU A 1 98 ? -9.811 -0.313 -0.477 1.00 98.25 98 LEU A O 1
ATOM 793 N N . ALA A 1 99 ? -8.096 0.304 -1.780 1.00 97.94 99 ALA A N 1
ATOM 794 C CA . ALA A 1 99 ? -8.384 1.735 -1.690 1.00 97.94 99 ALA A CA 1
ATOM 795 C C . ALA A 1 99 ? -9.778 2.089 -2.233 1.00 97.94 99 ALA A C 1
ATOM 797 O O . ALA A 1 99 ? -10.489 2.906 -1.645 1.00 97.94 99 ALA A O 1
ATOM 798 N N . ASN A 1 100 ? -10.180 1.487 -3.355 1.00 97.56 100 ASN A N 1
ATOM 799 C CA . ASN A 1 100 ? -11.498 1.715 -3.943 1.00 97.56 100 ASN A CA 1
ATOM 800 C C . ASN A 1 100 ? -12.613 1.084 -3.099 1.00 97.56 100 ASN A C 1
ATOM 802 O O . ASN A 1 100 ? -13.604 1.759 -2.813 1.00 97.56 100 ASN A O 1
ATOM 806 N N . ASP A 1 101 ? -12.428 -0.157 -2.661 1.00 97.50 101 ASP A N 1
ATOM 807 C CA . ASP A 1 101 ? -13.457 -0.914 -1.948 1.00 97.50 101 ASP A CA 1
ATOM 808 C C . ASP A 1 101 ? -13.759 -0.295 -0.574 1.00 97.50 101 ASP A C 1
ATOM 810 O O . ASP A 1 101 ? -14.924 -0.123 -0.216 1.00 97.50 101 ASP A O 1
ATOM 814 N N . PHE A 1 102 ? -12.734 0.147 0.165 1.00 97.06 102 PHE A N 1
ATOM 815 C CA . PHE A 1 102 ? -12.927 0.743 1.494 1.00 97.06 102 PHE A CA 1
ATOM 816 C C . PHE A 1 102 ? -13.140 2.261 1.484 1.00 97.06 102 PHE A C 1
ATOM 818 O O . PHE A 1 102 ? -13.835 2.785 2.358 1.00 97.06 102 PHE A O 1
ATOM 825 N N . TYR A 1 103 ? -12.542 2.993 0.537 1.00 97.25 103 TYR A N 1
ATOM 826 C CA . TYR A 1 103 ? -12.421 4.454 0.635 1.00 97.25 103 TYR A CA 1
ATOM 827 C C . TYR A 1 103 ? -12.894 5.230 -0.601 1.00 97.25 103 TYR A C 1
ATOM 829 O O . TYR A 1 103 ? -12.732 6.447 -0.634 1.00 97.25 103 TYR A O 1
ATOM 837 N N . SER A 1 104 ? -13.549 4.602 -1.586 1.00 96.06 104 SER A N 1
ATOM 838 C CA . SER A 1 104 ? -14.091 5.298 -2.777 1.00 96.06 104 SER A CA 1
ATOM 839 C C . SER A 1 104 ? -14.926 6.545 -2.457 1.00 96.06 104 SER A C 1
ATOM 841 O O . SER A 1 104 ? -14.850 7.533 -3.183 1.00 96.06 104 SER A O 1
ATOM 843 N N . LYS A 1 105 ? -15.683 6.524 -1.354 1.00 96.38 105 LYS A N 1
ATOM 844 C CA . LYS A 1 105 ? -16.537 7.639 -0.905 1.00 96.38 105 LYS A CA 1
ATOM 845 C C . LYS A 1 105 ? -15.819 8.662 -0.012 1.00 96.38 105 LYS A C 1
ATOM 847 O O . LYS A 1 105 ? -16.374 9.724 0.247 1.00 96.38 105 LYS A O 1
ATOM 852 N N . ASN A 1 106 ? -14.612 8.364 0.476 1.00 96.12 106 ASN A N 1
ATOM 853 C CA . ASN A 1 106 ? -13.830 9.254 1.336 1.00 96.12 106 ASN A CA 1
ATOM 854 C C . ASN A 1 106 ? -12.459 9.528 0.710 1.00 96.12 106 ASN A C 1
ATOM 856 O O . ASN A 1 106 ? -11.490 8.802 0.928 1.00 96.12 106 ASN A O 1
ATOM 860 N N . ILE A 1 107 ? -12.387 10.620 -0.050 1.00 95.31 107 ILE A N 1
ATOM 861 C CA . ILE A 1 107 ? -11.207 11.000 -0.835 1.00 95.31 107 ILE A CA 1
ATOM 862 C C . ILE A 1 107 ? -9.968 11.210 0.047 1.00 95.31 107 ILE A C 1
ATOM 864 O O . ILE A 1 107 ? -8.868 10.857 -0.376 1.00 95.31 107 ILE A O 1
ATOM 868 N N . SER A 1 108 ? -10.126 11.744 1.264 1.00 96.25 108 SER A N 1
ATOM 869 C CA . SER A 1 108 ? -8.991 11.990 2.166 1.00 96.25 108 SER A CA 1
ATOM 870 C C . SER A 1 108 ? -8.376 10.683 2.657 1.00 96.25 108 SER A C 1
ATOM 872 O O . SER A 1 108 ? -7.176 10.460 2.497 1.00 96.25 108 SER A O 1
ATOM 874 N N . LEU A 1 109 ? -9.210 9.755 3.145 1.00 97.00 109 LEU A N 1
ATOM 875 C CA . LEU A 1 109 ? -8.754 8.422 3.550 1.00 97.00 109 LEU A CA 1
ATOM 876 C C . LEU A 1 109 ? -8.181 7.634 2.375 1.00 97.00 109 LEU A C 1
ATOM 878 O O . LEU A 1 109 ? -7.145 6.988 2.526 1.00 97.00 109 LEU A O 1
ATOM 882 N N . LYS A 1 110 ? -8.816 7.723 1.203 1.00 97.75 110 LYS A N 1
ATOM 883 C CA . LYS A 1 110 ? -8.339 7.058 -0.008 1.00 97.75 110 LYS A CA 1
ATOM 884 C C . LYS A 1 110 ? -6.928 7.511 -0.361 1.00 97.75 110 LYS A C 1
ATOM 886 O O . LYS A 1 110 ? -6.046 6.673 -0.504 1.00 97.75 110 LYS A O 1
ATOM 891 N N . ARG A 1 111 ? -6.697 8.827 -0.405 1.00 97.12 111 ARG A N 1
ATOM 892 C CA . ARG A 1 111 ? -5.372 9.405 -0.663 1.00 97.12 111 ARG A CA 1
ATOM 893 C C . ARG A 1 111 ? -4.365 9.029 0.417 1.00 97.12 111 ARG A C 1
ATOM 895 O O . ARG A 1 111 ? -3.233 8.686 0.092 1.00 97.12 111 ARG A O 1
ATOM 902 N N . ALA A 1 112 ? -4.754 9.065 1.692 1.00 97.88 112 ALA A N 1
ATOM 903 C CA . ALA A 1 112 ? -3.878 8.658 2.788 1.00 97.88 112 ALA A CA 1
ATOM 904 C C . ALA A 1 112 ? -3.440 7.190 2.645 1.00 97.88 112 ALA A C 1
ATOM 906 O O . ALA A 1 112 ? -2.261 6.895 2.823 1.00 97.88 112 ALA A O 1
ATOM 907 N N . PHE A 1 113 ? -4.358 6.299 2.261 1.00 98.12 113 PHE A N 1
ATOM 908 C CA . PHE A 1 113 ? -4.081 4.886 2.002 1.00 98.12 113 PHE A CA 1
ATOM 909 C C . PHE A 1 113 ? -3.213 4.676 0.747 1.00 98.12 113 PHE A C 1
ATOM 911 O O . PHE A 1 113 ? -2.204 3.977 0.799 1.00 98.12 113 PHE A O 1
ATOM 918 N N . GLU A 1 114 ? -3.546 5.327 -0.368 1.00 98.00 114 GLU A N 1
ATOM 919 C CA . GLU A 1 114 ? -2.775 5.300 -1.622 1.00 98.00 114 GLU A CA 1
ATOM 920 C C . GLU A 1 114 ? -1.339 5.823 -1.437 1.00 98.00 114 GLU A C 1
ATOM 922 O O . GLU A 1 114 ? -0.388 5.279 -2.001 1.00 98.00 114 GLU A O 1
ATOM 927 N N . ASN A 1 115 ? -1.146 6.823 -0.575 1.00 97.62 115 ASN A N 1
ATOM 928 C CA . ASN A 1 115 ? 0.179 7.330 -0.222 1.00 97.62 115 ASN A CA 1
ATOM 929 C C . ASN A 1 115 ? 1.046 6.286 0.497 1.00 97.62 115 ASN A C 1
ATOM 931 O O . ASN A 1 115 ? 2.271 6.349 0.394 1.00 97.62 115 ASN A O 1
ATOM 935 N N . VAL A 1 116 ? 0.452 5.313 1.196 1.00 98.19 116 VAL A N 1
ATOM 936 C CA . VAL A 1 116 ? 1.212 4.198 1.785 1.00 98.19 116 VAL A CA 1
ATOM 937 C C . VAL A 1 116 ? 1.843 3.343 0.687 1.00 98.19 116 VAL A C 1
ATOM 939 O O . VAL A 1 116 ? 3.019 2.993 0.780 1.00 98.19 116 VAL A O 1
ATOM 942 N N . LEU A 1 117 ? 1.104 3.085 -0.396 1.00 97.56 117 LEU A N 1
ATOM 943 C CA . LEU A 1 117 ? 1.625 2.377 -1.565 1.00 97.56 117 LEU A CA 1
ATOM 944 C C . LEU A 1 117 ? 2.731 3.177 -2.270 1.00 97.56 117 LEU A C 1
ATOM 946 O O . LEU A 1 117 ? 3.728 2.592 -2.683 1.00 97.56 117 LEU A O 1
ATOM 950 N N . LEU A 1 118 ? 2.611 4.506 -2.367 1.00 97.12 118 LEU A N 1
ATOM 951 C CA . LEU A 1 118 ? 3.674 5.350 -2.936 1.00 97.12 118 LEU A CA 1
ATOM 952 C C . LEU A 1 118 ? 4.959 5.357 -2.094 1.00 97.12 118 LEU A C 1
ATOM 954 O O . LEU A 1 118 ? 6.046 5.495 -2.657 1.00 97.12 118 LEU A O 1
ATOM 958 N N . LYS A 1 119 ? 4.857 5.193 -0.770 1.00 97.12 119 LYS A N 1
ATOM 959 C CA . LYS A 1 119 ? 6.024 5.044 0.117 1.00 97.12 119 LYS A CA 1
ATOM 960 C C . LYS A 1 119 ? 6.667 3.662 -0.007 1.00 97.12 119 LYS A C 1
ATOM 962 O O . LYS A 1 119 ? 7.888 3.572 -0.047 1.00 97.12 119 LYS A O 1
ATOM 967 N N . GLU A 1 120 ? 5.856 2.610 -0.127 1.00 95.69 120 GLU A N 1
ATOM 968 C CA . GLU A 1 120 ? 6.324 1.238 -0.378 1.00 95.69 120 GLU A CA 1
ATOM 969 C C . GLU A 1 120 ? 7.007 1.101 -1.743 1.00 95.69 120 GLU A C 1
ATOM 971 O O . GLU A 1 120 ? 8.061 0.479 -1.886 1.00 95.69 120 GLU A O 1
ATOM 976 N N . ARG A 1 121 ? 6.396 1.700 -2.768 1.00 95.50 121 ARG A N 1
ATOM 977 C CA . ARG A 1 121 ? 6.837 1.662 -4.161 1.00 95.50 121 ARG A CA 1
ATOM 978 C C . ARG A 1 121 ? 7.105 3.082 -4.667 1.00 95.50 121 ARG A C 1
ATOM 980 O O . ARG A 1 121 ? 6.342 3.586 -5.501 1.00 95.50 121 ARG A O 1
ATOM 987 N N . PRO A 1 122 ? 8.208 3.732 -4.238 1.00 95.69 122 PRO A N 1
ATOM 988 C CA . PRO A 1 122 ? 8.577 5.052 -4.736 1.00 95.69 122 PRO A CA 1
ATOM 989 C C . PRO A 1 122 ? 8.705 5.037 -6.255 1.00 95.69 122 PRO A C 1
ATOM 991 O O . PRO A 1 122 ? 9.355 4.147 -6.818 1.00 95.69 122 PRO A O 1
ATOM 994 N N . TRP A 1 123 ? 8.090 6.019 -6.917 1.00 94.81 123 TRP A N 1
ATOM 995 C CA . TRP A 1 123 ? 7.906 5.992 -8.368 1.00 94.81 123 TRP A CA 1
ATOM 996 C C . TRP A 1 123 ? 9.217 5.832 -9.133 1.00 94.81 123 TRP A C 1
ATOM 998 O O . TRP A 1 123 ? 9.295 5.001 -10.032 1.00 94.81 123 TRP A O 1
ATOM 1008 N N . LEU A 1 124 ? 10.273 6.552 -8.748 1.00 92.00 124 LEU A N 1
ATOM 1009 C CA . LEU A 1 124 ? 11.531 6.551 -9.491 1.00 92.00 124 LEU A CA 1
ATOM 1010 C C . LEU A 1 124 ? 12.235 5.190 -9.412 1.00 92.00 124 LEU A C 1
ATOM 1012 O O . LEU A 1 124 ? 12.538 4.585 -10.440 1.00 92.00 124 LEU A O 1
ATOM 1016 N N . TYR A 1 125 ? 12.453 4.683 -8.196 1.00 91.19 125 TYR A N 1
ATOM 1017 C CA . TYR A 1 125 ? 13.146 3.411 -7.977 1.00 91.19 125 TYR A CA 1
ATOM 1018 C C . TYR A 1 125 ? 12.371 2.230 -8.570 1.00 91.19 125 TYR A C 1
ATOM 1020 O O . TYR A 1 125 ? 12.939 1.375 -9.252 1.00 91.19 125 TYR A O 1
ATOM 1028 N N . THR A 1 126 ? 11.055 2.214 -8.363 1.00 94.38 126 THR A N 1
ATOM 1029 C CA . THR A 1 126 ? 10.182 1.157 -8.880 1.00 94.38 126 THR A CA 1
ATOM 1030 C C . THR A 1 126 ? 10.140 1.184 -10.404 1.00 94.38 126 THR A C 1
ATOM 1032 O O . THR A 1 126 ? 10.253 0.137 -11.037 1.00 94.38 126 THR A O 1
ATOM 1035 N N . THR A 1 127 ? 10.065 2.371 -11.013 1.00 94.12 127 THR A N 1
ATOM 1036 C CA . THR A 1 127 ? 10.087 2.518 -12.475 1.00 94.12 127 THR A CA 1
ATOM 1037 C C . THR A 1 127 ? 11.414 2.047 -13.066 1.00 94.12 127 THR A C 1
ATOM 1039 O O . THR A 1 127 ? 11.410 1.343 -14.072 1.00 94.12 127 THR A O 1
ATOM 1042 N N . LEU A 1 128 ? 12.551 2.349 -12.430 1.00 91.62 128 LEU A N 1
ATOM 1043 C CA . LEU A 1 128 ? 13.858 1.837 -12.858 1.00 91.62 128 LEU A CA 1
ATOM 1044 C C . LEU A 1 128 ? 13.936 0.307 -12.769 1.00 91.62 128 LEU A C 1
ATOM 1046 O O . LEU A 1 128 ? 14.408 -0.343 -13.706 1.00 91.62 128 LEU A O 1
ATOM 1050 N N . ALA A 1 129 ? 13.436 -0.284 -11.680 1.00 89.88 129 ALA A N 1
ATOM 1051 C CA . ALA A 1 129 ? 13.362 -1.735 -11.542 1.00 89.88 129 ALA A CA 1
ATOM 1052 C C . ALA A 1 129 ? 12.484 -2.356 -12.643 1.00 89.88 129 ALA A C 1
ATOM 1054 O O . ALA A 1 129 ? 12.915 -3.279 -13.332 1.00 89.88 129 ALA A O 1
ATOM 1055 N N . MET A 1 130 ? 11.292 -1.806 -12.872 1.00 92.62 130 MET A N 1
ATOM 1056 C CA . MET A 1 130 ? 10.370 -2.263 -13.916 1.00 92.62 130 MET A CA 1
ATOM 1057 C C . MET A 1 130 ? 10.937 -2.083 -15.323 1.00 92.62 130 MET A C 1
ATOM 1059 O O . MET A 1 130 ? 10.712 -2.914 -16.197 1.00 92.62 130 MET A O 1
ATOM 1063 N N . ALA A 1 131 ? 11.737 -1.046 -15.554 1.00 91.19 131 ALA A N 1
ATOM 1064 C CA . ALA A 1 131 ? 12.420 -0.848 -16.821 1.00 91.19 131 ALA A CA 1
ATOM 1065 C C . ALA A 1 131 ? 13.443 -1.963 -17.122 1.00 91.19 131 ALA A C 1
ATOM 1067 O O . ALA A 1 131 ? 13.572 -2.359 -18.285 1.00 91.19 131 ALA A O 1
ATOM 1068 N N . CYS A 1 132 ? 14.109 -2.490 -16.084 1.00 86.44 132 CYS A N 1
ATOM 1069 C CA . CYS A 1 132 ? 15.078 -3.586 -16.180 1.00 86.44 132 CYS A CA 1
ATOM 1070 C C . CYS A 1 132 ? 14.419 -4.966 -16.310 1.00 86.44 132 CYS A C 1
ATOM 1072 O O . CYS A 1 132 ? 14.885 -5.779 -17.100 1.00 86.44 132 CYS A O 1
ATOM 1074 N N . TYR A 1 133 ? 13.377 -5.238 -15.518 1.00 87.06 133 TYR A N 1
ATOM 1075 C CA . TYR A 1 133 ? 12.831 -6.595 -15.362 1.00 87.06 133 TYR A CA 1
ATOM 1076 C C . TYR A 1 133 ? 11.472 -6.818 -16.036 1.00 87.06 133 TYR A C 1
ATOM 1078 O O . TYR A 1 133 ? 11.099 -7.967 -16.236 1.00 87.06 133 TYR A O 1
ATOM 1086 N N . GLY A 1 134 ? 10.724 -5.758 -16.352 1.00 89.81 134 GLY A N 1
ATOM 1087 C CA . GLY A 1 134 ? 9.370 -5.871 -16.893 1.00 89.81 134 GLY A CA 1
ATOM 1088 C C . GLY A 1 134 ? 9.321 -6.042 -18.409 1.00 89.81 134 GLY A C 1
ATOM 1089 O O . GLY A 1 134 ? 10.185 -5.544 -19.142 1.00 89.81 134 GLY A O 1
ATOM 1090 N N . ASN A 1 135 ? 8.267 -6.693 -18.891 1.00 91.06 135 ASN A N 1
ATOM 1091 C CA . ASN A 1 135 ? 7.902 -6.718 -20.308 1.00 91.06 135 ASN A CA 1
ATOM 1092 C C . ASN A 1 135 ? 7.106 -5.455 -20.716 1.00 91.06 135 ASN A C 1
ATOM 1094 O O . ASN A 1 135 ? 6.879 -4.554 -19.908 1.00 91.06 135 ASN A O 1
ATOM 1098 N N . SER A 1 136 ? 6.725 -5.340 -21.991 1.00 91.44 136 SER A N 1
ATOM 1099 C CA . SER A 1 136 ? 6.030 -4.150 -22.510 1.00 91.44 136 SER A CA 1
ATOM 1100 C C . SER A 1 136 ? 4.670 -3.897 -21.848 1.00 91.44 136 SER A C 1
ATOM 1102 O O . SER A 1 136 ? 4.353 -2.742 -21.561 1.00 91.44 136 SER A O 1
ATOM 1104 N N . ASP A 1 137 ? 3.895 -4.948 -21.575 1.00 94.25 137 ASP A N 1
ATOM 1105 C CA . ASP A 1 137 ? 2.578 -4.833 -20.941 1.00 94.25 137 ASP A CA 1
ATOM 1106 C C . ASP A 1 137 ? 2.713 -4.438 -19.469 1.00 94.25 137 ASP A C 1
ATOM 1108 O O . ASP A 1 137 ? 2.092 -3.482 -19.023 1.00 94.25 137 ASP A O 1
ATOM 1112 N N . GLU A 1 138 ? 3.629 -5.071 -18.738 1.00 94.69 138 GLU A N 1
ATOM 1113 C CA . GLU A 1 138 ? 3.891 -4.758 -17.329 1.00 94.69 138 GLU A CA 1
ATOM 1114 C C . GLU A 1 138 ? 4.358 -3.309 -17.124 1.00 94.69 138 GLU A C 1
ATOM 1116 O O . GLU A 1 138 ? 4.019 -2.656 -16.134 1.00 94.69 138 GLU A O 1
ATOM 1121 N N . LYS A 1 139 ? 5.134 -2.778 -18.075 1.00 94.88 139 LYS A N 1
ATOM 1122 C CA . LYS A 1 139 ? 5.555 -1.370 -18.083 1.00 94.88 139 LYS A CA 1
ATOM 1123 C C . LYS A 1 139 ? 4.386 -0.424 -18.341 1.00 94.88 139 LYS A C 1
ATOM 1125 O O . LYS A 1 139 ? 4.333 0.644 -17.726 1.00 94.88 139 LYS A O 1
ATOM 1130 N N . ARG A 1 140 ? 3.464 -0.797 -19.236 1.00 95.44 140 ARG A N 1
ATOM 1131 C CA . ARG A 1 140 ? 2.235 -0.035 -19.496 1.00 95.44 140 ARG A CA 1
ATOM 1132 C C . ARG A 1 140 ? 1.365 -0.001 -18.241 1.00 95.44 140 ARG A C 1
ATOM 1134 O O . ARG A 1 140 ? 1.003 1.092 -17.809 1.00 95.44 140 ARG A O 1
ATOM 1141 N N . ASP A 1 141 ? 1.133 -1.155 -17.624 1.00 96.56 141 ASP A N 1
ATOM 1142 C CA . ASP A 1 141 ? 0.318 -1.287 -16.414 1.00 96.56 141 ASP A CA 1
ATOM 1143 C C . ASP A 1 141 ? 0.869 -0.418 -15.275 1.00 96.56 141 ASP A C 1
ATOM 1145 O O . ASP A 1 141 ? 0.136 0.360 -14.665 1.00 96.56 141 ASP A O 1
ATOM 1149 N N . LEU A 1 142 ? 2.186 -0.463 -15.034 1.00 97.00 142 LEU A N 1
ATOM 1150 C CA . LEU A 1 142 ? 2.833 0.382 -14.028 1.00 97.00 142 LEU A CA 1
ATOM 1151 C C . LEU A 1 142 ? 2.601 1.880 -14.282 1.00 97.00 142 LEU A C 1
ATOM 1153 O O . LEU A 1 142 ? 2.300 2.635 -13.356 1.00 97.00 142 LEU A O 1
ATOM 1157 N N . SER A 1 143 ? 2.756 2.314 -15.535 1.00 96.69 143 SER A N 1
ATOM 1158 C CA . SER A 1 143 ? 2.550 3.709 -15.937 1.00 96.69 143 SER A CA 1
ATOM 1159 C C . SER A 1 143 ? 1.113 4.163 -15.670 1.00 96.69 143 SER A C 1
ATOM 1161 O O . SER A 1 143 ? 0.884 5.271 -15.182 1.00 96.69 143 SER A O 1
ATOM 1163 N N . GLU A 1 144 ? 0.137 3.291 -15.920 1.00 97.38 144 GLU A N 1
ATOM 1164 C CA . GLU A 1 144 ? -1.270 3.548 -15.613 1.00 97.38 144 GLU A CA 1
ATOM 1165 C C . GLU A 1 144 ? -1.552 3.577 -14.110 1.00 97.38 144 GLU A C 1
ATOM 1167 O O . GLU A 1 144 ? -2.292 4.449 -13.652 1.00 97.38 144 GLU A O 1
ATOM 1172 N N . PHE A 1 145 ? -0.944 2.687 -13.326 1.00 97.81 145 PHE A N 1
ATOM 1173 C CA . PHE A 1 145 ? -1.090 2.699 -11.872 1.00 97.81 145 PHE A CA 1
ATOM 1174 C C . PHE A 1 145 ? -0.538 3.979 -11.246 1.00 97.81 145 PHE A C 1
ATOM 1176 O O . PHE A 1 145 ? -1.231 4.620 -10.457 1.00 97.81 145 PHE A O 1
ATOM 1183 N N . TYR A 1 146 ? 0.658 4.413 -11.641 1.00 97.69 146 TYR A N 1
ATOM 1184 C CA . TYR A 1 146 ? 1.209 5.679 -11.157 1.00 97.69 146 TYR A CA 1
ATOM 1185 C C . TYR A 1 146 ? 0.387 6.888 -11.606 1.00 97.69 146 TYR A C 1
ATOM 1187 O O . TYR A 1 146 ? 0.202 7.814 -10.818 1.00 97.69 146 TYR A O 1
ATOM 1195 N N . ALA A 1 147 ? -0.155 6.877 -12.826 1.00 95.94 147 ALA A N 1
ATOM 1196 C CA . ALA A 1 147 ? -1.050 7.937 -13.283 1.00 95.94 147 ALA A CA 1
ATOM 1197 C C . ALA A 1 147 ? -2.322 8.027 -12.419 1.00 95.94 147 ALA A C 1
ATOM 1199 O O . ALA A 1 147 ? -2.722 9.127 -12.042 1.00 95.94 147 ALA A O 1
ATOM 1200 N N . LYS A 1 148 ? -2.917 6.886 -12.036 1.00 95.69 148 LYS A N 1
ATOM 1201 C CA . LYS A 1 148 ? -4.062 6.839 -11.101 1.00 95.69 148 LYS A CA 1
ATOM 1202 C C . LYS A 1 148 ? -3.717 7.411 -9.723 1.00 95.69 148 LYS A C 1
ATOM 1204 O O . LYS A 1 148 ? -4.569 8.027 -9.097 1.00 95.69 148 LYS A O 1
ATOM 1209 N N . LEU A 1 149 ? -2.467 7.253 -9.292 1.00 95.81 149 LEU A N 1
ATOM 1210 C CA . LEU A 1 149 ? -1.927 7.796 -8.041 1.00 95.81 149 LEU A CA 1
ATOM 1211 C C . LEU A 1 149 ? -1.488 9.273 -8.150 1.00 95.81 149 LEU A C 1
ATOM 1213 O O . LEU A 1 149 ? -0.882 9.806 -7.224 1.00 95.81 149 LEU A O 1
ATOM 1217 N N . GLY A 1 150 ? -1.756 9.944 -9.277 1.00 93.69 150 GLY A N 1
ATOM 1218 C CA . GLY A 1 150 ? -1.444 11.364 -9.480 1.00 93.69 150 GLY A CA 1
ATOM 1219 C C . GLY A 1 150 ? -0.006 11.661 -9.918 1.00 93.69 150 GLY A C 1
ATOM 1220 O O . GLY A 1 150 ? 0.396 12.822 -9.961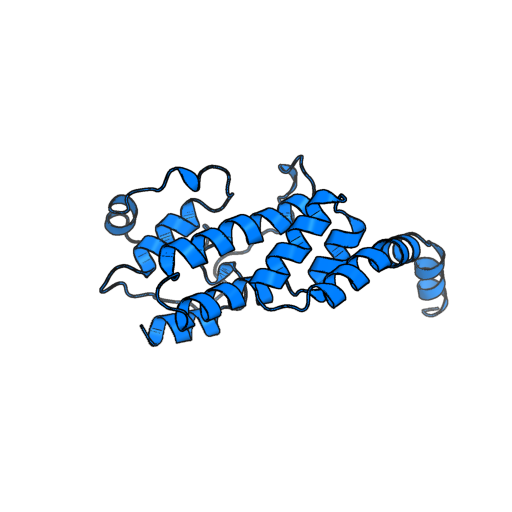 1.00 93.69 150 GLY A O 1
ATOM 1221 N N . CYS A 1 151 ? 0.785 10.643 -10.265 1.00 93.88 151 CYS A N 1
ATOM 1222 C CA . CYS A 1 151 ? 2.129 10.839 -10.808 1.00 93.88 151 CYS A CA 1
ATOM 1223 C C . CYS A 1 151 ? 2.090 11.192 -12.306 1.00 93.88 151 CYS A C 1
ATOM 1225 O O . CYS A 1 151 ? 1.220 10.749 -13.057 1.00 93.88 151 CYS A O 1
ATOM 1227 N N . ASN A 1 152 ? 3.079 11.958 -12.776 1.00 94.25 152 ASN A N 1
ATOM 1228 C CA . ASN A 1 152 ? 3.152 12.377 -14.176 1.00 94.25 152 ASN A CA 1
ATOM 1229 C C . ASN A 1 152 ? 3.518 11.200 -15.103 1.00 94.25 152 ASN A C 1
ATOM 1231 O O . ASN A 1 152 ? 4.674 10.772 -15.157 1.00 94.25 152 ASN A O 1
ATOM 1235 N N . LYS A 1 153 ? 2.542 10.726 -15.888 1.00 93.50 153 LYS A N 1
ATOM 1236 C CA . LYS A 1 153 ? 2.681 9.593 -16.820 1.00 93.50 153 LYS A CA 1
ATOM 1237 C C . LYS A 1 153 ? 3.826 9.763 -17.827 1.00 93.50 153 LYS A C 1
ATOM 1239 O O . LYS A 1 153 ? 4.527 8.798 -18.128 1.00 93.50 153 LYS A O 1
ATOM 1244 N N . ASN A 1 154 ? 4.056 10.979 -18.326 1.00 91.88 154 ASN A N 1
ATOM 1245 C CA . ASN A 1 154 ? 5.126 11.245 -19.292 1.00 91.88 154 ASN A CA 1
ATOM 1246 C C . ASN A 1 154 ? 6.501 11.036 -18.656 1.00 91.88 154 ASN A C 1
ATOM 1248 O O . ASN A 1 154 ? 7.369 10.413 -19.261 1.00 91.88 154 ASN A O 1
ATOM 1252 N N . MET A 1 155 ? 6.679 11.482 -17.412 1.00 91.94 155 MET A N 1
ATOM 1253 C CA . MET A 1 155 ? 7.918 11.278 -16.663 1.00 91.94 155 MET A CA 1
ATOM 1254 C C . MET A 1 155 ? 8.184 9.788 -16.399 1.00 91.94 155 MET A C 1
ATOM 1256 O O . MET A 1 155 ? 9.300 9.320 -16.625 1.00 91.94 155 MET A O 1
ATOM 1260 N N . ILE A 1 156 ? 7.153 9.024 -16.012 1.00 94.25 156 ILE A N 1
ATOM 1261 C CA . ILE A 1 156 ? 7.250 7.563 -15.842 1.00 94.25 156 ILE A CA 1
ATOM 1262 C C . ILE A 1 156 ? 7.683 6.893 -17.151 1.00 94.25 156 ILE A C 1
ATOM 1264 O O . ILE A 1 156 ? 8.660 6.145 -17.175 1.00 94.25 156 ILE A O 1
ATOM 1268 N N . ASN A 1 157 ? 7.010 7.209 -18.261 1.00 92.44 157 ASN A N 1
ATOM 1269 C CA . ASN A 1 157 ? 7.315 6.636 -19.573 1.00 92.44 157 ASN A CA 1
ATOM 1270 C C . ASN A 1 157 ? 8.737 6.962 -20.045 1.00 92.44 157 ASN A C 1
ATOM 1272 O O . ASN A 1 157 ? 9.396 6.108 -20.639 1.00 92.44 157 ASN A O 1
ATOM 1276 N N . THR A 1 158 ? 9.224 8.168 -19.759 1.00 90.94 158 THR A N 1
ATOM 1277 C CA . THR A 1 158 ? 10.605 8.566 -20.038 1.00 90.94 158 THR A CA 1
ATOM 1278 C C . THR A 1 158 ? 11.584 7.664 -19.286 1.00 90.94 158 THR A C 1
ATOM 1280 O O . THR A 1 158 ? 12.432 7.031 -19.915 1.00 90.94 158 THR A O 1
ATOM 1283 N N . VAL A 1 159 ? 11.426 7.490 -17.969 1.00 91.31 159 VAL A N 1
ATOM 1284 C CA . VAL A 1 159 ? 12.304 6.613 -17.168 1.00 91.31 159 VAL A CA 1
ATOM 1285 C C . VAL A 1 159 ? 12.226 5.148 -17.623 1.00 91.31 159 VAL A C 1
ATOM 1287 O O . VAL A 1 159 ? 13.257 4.477 -17.719 1.00 91.31 159 VAL A O 1
ATOM 1290 N N . LEU A 1 160 ? 11.036 4.655 -17.986 1.00 90.94 160 LEU A N 1
ATOM 1291 C CA . LEU A 1 160 ? 10.848 3.294 -18.510 1.00 90.94 160 LEU A CA 1
ATOM 1292 C C . LEU A 1 160 ? 11.650 3.023 -19.791 1.00 90.94 160 LEU A C 1
ATOM 1294 O O . LEU A 1 160 ? 12.118 1.897 -19.992 1.00 90.94 160 LEU A O 1
ATOM 1298 N N . ARG A 1 161 ? 11.836 4.039 -20.644 1.00 86.12 161 ARG A N 1
ATOM 1299 C CA . ARG A 1 161 ? 12.674 3.949 -21.852 1.00 86.12 161 ARG A CA 1
ATOM 1300 C C . ARG A 1 161 ? 14.166 3.907 -21.506 1.00 86.12 161 ARG A C 1
ATOM 1302 O O . ARG A 1 161 ? 14.909 3.151 -22.129 1.00 86.12 161 ARG A O 1
ATOM 1309 N N . PHE A 1 162 ? 14.593 4.652 -20.484 1.00 76.12 162 PHE A N 1
ATOM 1310 C CA . PHE A 1 162 ? 16.001 4.760 -20.085 1.00 76.12 162 PHE A CA 1
ATOM 1311 C C . PHE A 1 162 ? 16.527 3.593 -19.242 1.00 76.12 162 PHE A C 1
ATOM 1313 O O . PHE A 1 162 ? 17.736 3.372 -19.200 1.00 76.12 162 PHE A O 1
ATOM 1320 N N . GLY A 1 163 ? 15.679 2.786 -18.600 1.00 64.31 163 GLY A N 1
ATOM 1321 C CA . GLY A 1 163 ? 16.193 1.695 -17.761 1.00 64.31 163 GLY A CA 1
ATOM 1322 C C . GLY A 1 163 ? 16.937 0.584 -18.513 1.00 64.31 163 GLY A C 1
ATOM 1323 O O . GLY A 1 163 ? 17.728 -0.119 -17.893 1.00 64.31 163 GLY A O 1
ATOM 1324 N N . LYS A 1 164 ? 16.791 0.467 -19.845 1.00 61.19 164 LYS A N 1
ATOM 1325 C CA . LYS A 1 164 ? 17.665 -0.403 -20.659 1.00 61.19 164 LYS A CA 1
ATOM 1326 C C . LYS A 1 164 ? 19.127 0.067 -20.638 1.00 61.19 164 LYS A C 1
ATOM 1328 O O . LYS A 1 164 ? 20.022 -0.768 -20.559 1.00 61.19 164 LYS A O 1
ATOM 1333 N N . LEU A 1 165 ? 19.366 1.382 -20.641 1.00 63.03 165 LEU A N 1
ATOM 1334 C CA . LEU A 1 165 ? 20.704 1.964 -20.486 1.00 63.03 165 LEU A CA 1
ATOM 1335 C C . LEU A 1 165 ? 21.236 1.742 -19.065 1.00 63.03 165 LEU A C 1
ATOM 1337 O O . LEU A 1 165 ? 22.382 1.344 -18.907 1.00 63.03 165 LEU A O 1
ATOM 1341 N N . ALA A 1 166 ? 20.400 1.900 -18.034 1.00 56.75 166 ALA A N 1
ATOM 1342 C CA . ALA A 1 166 ? 20.797 1.617 -16.650 1.00 56.75 166 ALA A CA 1
ATOM 1343 C C . ALA A 1 166 ? 21.139 0.129 -16.421 1.00 56.75 166 ALA A C 1
ATOM 1345 O O . ALA A 1 166 ? 22.108 -0.189 -15.731 1.00 56.75 166 ALA A O 1
ATOM 1346 N N . TYR A 1 167 ? 20.386 -0.790 -17.036 1.00 58.00 167 TYR A N 1
ATOM 1347 C CA . TYR A 1 167 ? 20.687 -2.224 -17.033 1.00 58.00 167 TYR A CA 1
ATOM 1348 C C . TYR A 1 167 ? 21.987 -2.539 -17.788 1.00 58.00 167 TYR A C 1
ATOM 1350 O O . TYR A 1 167 ? 22.822 -3.287 -17.279 1.00 58.00 167 TYR A O 1
ATOM 1358 N N . ALA A 1 168 ? 22.200 -1.923 -18.957 1.00 59.06 168 ALA A N 1
ATOM 1359 C CA . ALA A 1 168 ? 23.451 -2.037 -19.702 1.00 59.06 168 ALA A CA 1
ATOM 1360 C C . ALA A 1 168 ? 24.643 -1.545 -18.863 1.00 59.06 168 ALA A C 1
ATOM 1362 O O . ALA A 1 168 ? 25.621 -2.267 -18.728 1.00 59.06 168 ALA A O 1
ATOM 1363 N N . VAL A 1 169 ? 24.532 -0.393 -18.193 1.00 59.38 169 VAL A N 1
ATOM 1364 C CA . VAL A 1 169 ? 25.567 0.142 -17.287 1.00 59.38 169 VAL A CA 1
ATOM 1365 C C . VAL A 1 169 ? 25.822 -0.774 -16.084 1.00 59.38 169 VAL A C 1
ATOM 1367 O O . VAL A 1 169 ? 26.973 -0.966 -15.701 1.00 59.38 169 VAL A O 1
ATOM 1370 N N . LYS A 1 170 ? 24.785 -1.405 -15.518 1.00 54.06 170 LYS A N 1
ATOM 1371 C CA . LYS A 1 170 ? 24.928 -2.390 -14.428 1.00 54.06 170 LYS A CA 1
ATOM 1372 C C . LYS A 1 170 ? 25.683 -3.656 -14.868 1.00 54.06 170 LYS A C 1
ATOM 1374 O O . LYS A 1 170 ? 26.402 -4.241 -14.056 1.00 54.06 170 LYS A O 1
ATOM 1379 N N . ASN A 1 171 ? 25.518 -4.067 -16.126 1.00 53.84 171 ASN A N 1
ATOM 1380 C CA . ASN A 1 171 ? 26.188 -5.228 -16.722 1.00 53.84 171 ASN A CA 1
ATOM 1381 C C . ASN A 1 171 ? 27.534 -4.895 -17.384 1.00 53.84 171 ASN A C 1
ATOM 1383 O O . ASN A 1 171 ? 28.278 -5.809 -17.735 1.00 53.84 171 ASN A O 1
ATOM 1387 N N . ILE A 1 172 ? 27.889 -3.616 -17.523 1.00 56.19 172 ILE A N 1
ATOM 1388 C CA . ILE A 1 172 ? 29.235 -3.209 -17.914 1.00 56.19 172 ILE A CA 1
ATOM 1389 C C . ILE A 1 172 ? 30.165 -3.483 -16.721 1.00 56.19 172 ILE A C 1
ATOM 1391 O O . ILE A 1 172 ? 30.326 -2.687 -15.796 1.00 56.19 172 ILE A O 1
ATOM 1395 N N . THR A 1 173 ? 30.818 -4.645 -16.767 1.00 49.94 173 THR A N 1
ATOM 1396 C CA . THR A 1 173 ? 31.872 -5.123 -15.854 1.00 49.94 173 THR A CA 1
ATOM 1397 C C . THR A 1 173 ? 32.963 -4.070 -15.591 1.00 49.94 173 THR A C 1
ATOM 1399 O O . THR A 1 173 ? 33.618 -4.090 -14.548 1.00 49.94 173 THR A O 1
ATOM 1402 N N . VAL A 1 174 ? 33.121 -3.098 -16.497 1.00 52.28 174 VAL A N 1
ATOM 1403 C CA . VAL A 1 174 ? 34.089 -2.000 -16.400 1.00 52.28 174 VAL A CA 1
ATOM 1404 C C . VAL A 1 174 ? 33.850 -1.128 -15.163 1.00 52.28 174 VAL A C 1
ATOM 1406 O O . VAL A 1 174 ? 34.824 -0.784 -14.504 1.00 52.28 174 VAL A O 1
ATOM 1409 N N . LEU A 1 175 ? 32.603 -0.851 -14.750 1.00 49.59 175 LEU A N 1
ATOM 1410 C CA . LEU A 1 175 ? 32.343 0.020 -13.588 1.00 49.59 175 LEU A CA 1
ATOM 1411 C C . LEU A 1 175 ? 32.681 -0.661 -12.245 1.00 49.59 175 LEU A C 1
ATOM 1413 O O . LEU A 1 175 ? 33.197 -0.019 -11.328 1.00 49.59 175 LEU A O 1
ATOM 1417 N N . LYS A 1 176 ? 32.458 -1.982 -12.147 1.00 49.44 176 LYS A N 1
ATOM 1418 C CA . LYS A 1 176 ? 32.877 -2.811 -10.995 1.00 49.44 1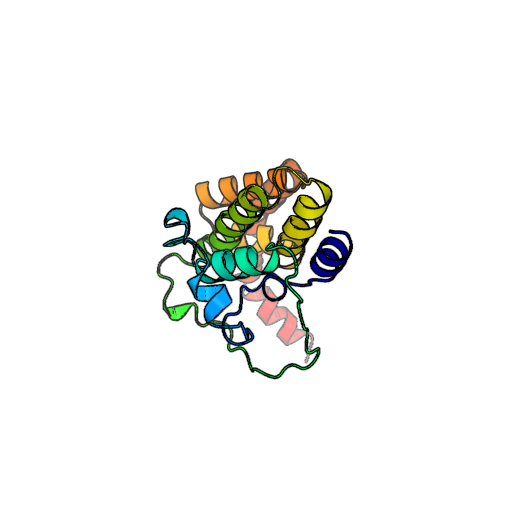76 LYS A CA 1
ATOM 1419 C C . LYS A 1 176 ? 34.402 -2.926 -10.881 1.00 49.44 176 LYS A C 1
ATOM 1421 O O . LYS A 1 176 ? 34.927 -3.026 -9.775 1.00 49.44 176 LYS A O 1
ATOM 1426 N N . ASN A 1 177 ? 35.110 -2.908 -12.010 1.00 50.69 177 ASN A N 1
ATOM 1427 C CA . ASN A 1 177 ? 36.572 -2.983 -12.040 1.00 50.69 177 ASN A CA 1
ATOM 1428 C C . ASN A 1 177 ? 37.240 -1.611 -11.843 1.00 50.69 177 ASN A C 1
ATOM 1430 O O . ASN A 1 177 ? 38.308 -1.545 -11.241 1.00 50.69 177 ASN A O 1
ATOM 1434 N N . PHE A 1 178 ? 36.607 -0.517 -12.281 1.00 51.16 178 PHE A N 1
ATOM 1435 C CA . PHE A 1 178 ? 37.108 0.848 -12.070 1.00 51.16 178 PHE A CA 1
ATOM 1436 C C . PHE A 1 178 ? 37.026 1.265 -10.596 1.00 51.16 178 PHE A C 1
ATOM 1438 O O . PHE A 1 178 ? 37.988 1.789 -10.043 1.00 51.16 178 PHE A O 1
ATOM 1445 N N . THR A 1 179 ? 35.918 0.942 -9.924 1.00 47.84 179 THR A N 1
ATOM 1446 C CA . THR A 1 179 ? 35.750 1.191 -8.480 1.00 47.84 179 THR A CA 1
ATOM 1447 C C . THR A 1 179 ? 36.731 0.386 -7.623 1.00 47.84 179 THR A C 1
ATOM 1449 O O . THR A 1 179 ? 37.252 0.912 -6.646 1.00 47.84 179 THR A O 1
ATOM 1452 N N . LYS A 1 180 ? 37.090 -0.843 -8.025 1.00 48.88 180 LYS A N 1
ATOM 1453 C CA . LYS A 1 180 ? 38.161 -1.624 -7.374 1.00 48.88 180 LYS A CA 1
ATOM 1454 C C . LYS A 1 180 ? 39.574 -1.066 -7.585 1.00 48.88 180 LYS A C 1
ATOM 1456 O O . LYS A 1 180 ? 40.457 -1.389 -6.799 1.00 48.88 180 LYS A O 1
ATOM 1461 N N . ARG A 1 181 ? 39.809 -0.274 -8.635 1.00 47.41 181 ARG A N 1
ATOM 1462 C CA . ARG A 1 181 ? 41.126 0.315 -8.943 1.00 47.41 181 ARG A CA 1
ATOM 1463 C C . ARG A 1 181 ? 41.380 1.650 -8.247 1.00 47.41 181 ARG A C 1
ATOM 1465 O O . ARG A 1 181 ? 42.534 2.004 -8.081 1.00 47.41 181 ARG A O 1
ATOM 1472 N N . ILE A 1 182 ? 40.324 2.365 -7.861 1.00 50.59 182 ILE A N 1
ATOM 1473 C CA . ILE A 1 182 ? 40.413 3.667 -7.176 1.00 50.59 182 ILE A CA 1
ATOM 1474 C C . ILE A 1 182 ? 40.524 3.498 -5.646 1.00 50.59 182 ILE A C 1
ATOM 1476 O O . ILE A 1 182 ? 40.984 4.400 -4.961 1.00 50.59 182 ILE A O 1
ATOM 1480 N N . ILE A 1 183 ? 40.153 2.329 -5.106 1.00 45.72 183 ILE A N 1
ATOM 1481 C CA . ILE A 1 183 ? 40.288 1.976 -3.677 1.00 45.72 183 ILE A CA 1
ATOM 1482 C C . ILE A 1 183 ? 41.577 1.153 -3.445 1.00 45.72 183 ILE A C 1
ATOM 1484 O O . ILE A 1 183 ? 41.612 0.237 -2.628 1.00 45.72 183 ILE A O 1
ATOM 1488 N N . LYS A 1 184 ? 42.643 1.427 -4.203 1.00 38.84 184 LYS A N 1
ATOM 1489 C CA . LYS A 1 184 ? 43.964 0.834 -3.977 1.00 38.84 184 LYS A CA 1
ATOM 1490 C C . LYS A 1 184 ? 45.021 1.918 -3.896 1.00 38.84 184 LYS A C 1
ATOM 1492 O O . LYS A 1 184 ? 44.966 2.820 -4.758 1.00 38.84 184 LYS A O 1
#

Organism: NCBI:txid340190

pLDDT: mean 87.19, std 15.39, range [38.84, 98.25]

Secondary structure (DSSP, 8-state):
-HHHHHHHHH--SGGGGT--GGG----HHHHHTSPP-GGGTTSS-HHHHHHHHHHHSTT-------S--S------GGG-TTHHHHHHHHHHHHHHHHHHHHHTT-HHHHHHHHHHHHHHS-HHHHHHHHHHH--HHHHHHHHHHHHHTT--HHHHHHHHHHHHHHHHHHH-HHHHHHHHHH--

Radius of gyration: 19.22 Å; chains: 1; bounding box: 62×32×42 Å

Foldseek 3Di:
DVVLLVQLLPQLACVSLVLDPVVDDDDPVLLVPDDFDPVCPPLSCSVSLSSVVSVLDPPRDDDDDPDCPDDDDPDPCPVPPPDDLVVLVSLLVVQLVVLCVRDVPPPSSSLSSLVNNCSNQVLLVNLLVCLQIPDPVSLVSSLVSVVVNVDDSVVSVVSSVCSVVVNVVVPPCVVVVVVVVVVD

Sequence (184 aa):
NLDREIYLSRCLSIGGVFSYLSSLIVKKERWDAIDFDASYIGTSYPHVFIMMSVFNTPGCLLHYISKPLVICRGDNDSFEKKGKARRILIDFIAYLKLANDFYSKNISLKRAFENVLLKERPWLYTTLAMACYGNSDEKRDLSEFYAKLGCNKNMINTVLRFGKLAYAVKNITVLKNFTKRIIK